Protein AF-0000000076116447 (afdb_homodimer)

InterPro domains:
  IPR005334 Dynein light chain Tctex-1-like [PF03645] (72-164)
  IPR005334 Dynein light chain Tctex-1-like [PTHR21255] (48-170)
  IPR038586 Tctex-1-like superfamily [G3DSA:3.30.1140.40] (70-168)

Nearest PDB structures (foldseek):
  8j07-assembly1_r7  TM=8.913E-01  e=2.843E-12  Homo sapiens
  8glv-assembly1_AS  TM=8.960E-01  e=6.239E-12  Chlamydomonas reinhardtii
  8j07-assembly1_l7  TM=8.952E-01  e=2.313E-11  Homo sapiens
  8rgi-assembly1_B  TM=8.931E-01  e=1.651E-10  Homo sapiens
  8glv-assembly1_Lr  TM=8.460E-01  e=7.450E-10  Chlamydomonas reinhardtii

Structure (mmCIF, N/CA/C/O backbone):
data_AF-0000000076116447-model_v1
#
loop_
_entity.id
_entity.type
_entity.pdbx_description
1 polymer 'Uncharacterized protein'
#
loop_
_atom_site.group_PDB
_atom_site.id
_atom_site.type_symbol
_atom_site.label_atom_id
_atom_site.label_alt_id
_atom_site.label_comp_id
_atom_site.label_asym_id
_atom_site.label_entity_id
_atom_site.label_seq_id
_atom_site.pdbx_PDB_ins_code
_atom_site.Cartn_x
_atom_site.Cartn_y
_atom_site.Cartn_z
_atom_site.occupancy
_atom_site.B_iso_or_equiv
_atom_site.auth_seq_id
_atom_site.auth_comp_id
_atom_site.auth_asym_id
_atom_site.auth_atom_id
_atom_site.pdbx_PDB_model_num
ATOM 1 N N . MET A 1 1 ? 33.031 -48.094 -45.344 1 23.28 1 MET A N 1
ATOM 2 C CA . MET A 1 1 ? 32.875 -47.594 -44 1 23.28 1 MET A CA 1
ATOM 3 C C . MET A 1 1 ? 32.5 -46.125 -44 1 23.28 1 MET A C 1
ATOM 5 O O . MET A 1 1 ? 33.344 -45.25 -44.219 1 23.28 1 MET A O 1
ATOM 9 N N . ALA A 1 2 ? 31.219 -45.719 -44.375 1 26.08 2 ALA A N 1
ATOM 10 C CA . ALA A 1 2 ? 30.688 -44.469 -44.906 1 26.08 2 ALA A CA 1
ATOM 11 C C . ALA A 1 2 ? 30.5 -43.438 -43.781 1 26.08 2 ALA A C 1
ATOM 13 O O . ALA A 1 2 ? 29.984 -43.781 -42.719 1 26.08 2 ALA A O 1
ATOM 14 N N . ALA A 1 3 ? 31.406 -42.312 -43.688 1 27.12 3 ALA A N 1
ATOM 15 C CA . ALA A 1 3 ? 31.656 -41.25 -42.75 1 27.12 3 ALA A CA 1
ATOM 16 C C . ALA A 1 3 ? 30.406 -40.375 -42.562 1 27.12 3 ALA A C 1
ATOM 18 O O . ALA A 1 3 ? 29.906 -39.781 -43.531 1 27.12 3 ALA A O 1
ATOM 19 N N . VAL A 1 4 ? 29.438 -40.781 -41.75 1 32.88 4 VAL A N 1
ATOM 20 C CA . VAL A 1 4 ? 28.156 -40.188 -41.469 1 32.88 4 VAL A CA 1
ATOM 21 C C . VAL A 1 4 ? 28.359 -38.75 -40.906 1 32.88 4 VAL A C 1
ATOM 23 O O . VAL A 1 4 ? 28.984 -38.562 -39.875 1 32.88 4 VAL A O 1
ATOM 26 N N . SER A 1 5 ? 28.516 -37.75 -41.812 1 28.3 5 SER A N 1
ATOM 27 C CA . SER A 1 5 ? 28.75 -36.312 -41.625 1 28.3 5 SER A CA 1
ATOM 28 C C . SER A 1 5 ? 27.688 -35.688 -40.75 1 28.3 5 SER A C 1
ATOM 30 O O . SER A 1 5 ? 26.484 -35.812 -41.031 1 28.3 5 SER A O 1
ATOM 32 N N . LYS A 1 6 ? 27.859 -35.656 -39.438 1 26.86 6 LYS A N 1
ATOM 33 C CA . LYS A 1 6 ? 27.031 -35.156 -38.344 1 26.86 6 LYS A CA 1
ATOM 34 C C . LYS A 1 6 ? 26.719 -33.656 -38.531 1 26.86 6 LYS A C 1
ATOM 36 O O . LYS A 1 6 ? 27.625 -32.844 -38.562 1 26.86 6 LYS A O 1
ATOM 41 N N . ARG A 1 7 ? 25.766 -33.312 -39.438 1 28.61 7 ARG A N 1
ATOM 42 C CA . ARG A 1 7 ? 25.359 -31.922 -39.719 1 28.61 7 ARG A CA 1
ATOM 43 C C . ARG A 1 7 ? 24.953 -31.203 -38.438 1 28.61 7 ARG A C 1
ATOM 45 O O . ARG A 1 7 ? 24.125 -31.703 -37.688 1 28.61 7 ARG A O 1
ATOM 52 N N . LYS A 1 8 ? 25.875 -30.391 -37.812 1 26.75 8 LYS A N 1
ATOM 53 C CA . LYS A 1 8 ? 25.797 -29.547 -36.625 1 26.75 8 LYS A CA 1
ATOM 54 C C . LYS A 1 8 ? 24.594 -28.609 -36.688 1 26.75 8 LYS A C 1
ATOM 56 O O . LYS A 1 8 ? 24.375 -27.969 -37.719 1 26.75 8 LYS A O 1
ATOM 61 N N . PRO A 1 9 ? 23.406 -28.812 -35.875 1 28.97 9 PRO A N 1
ATOM 62 C CA . PRO A 1 9 ? 22.172 -28.031 -35.938 1 28.97 9 PRO A CA 1
ATOM 63 C C . PRO A 1 9 ? 22.391 -26.547 -35.625 1 28.97 9 PRO A C 1
ATOM 65 O O . PRO A 1 9 ? 23.219 -26.203 -34.781 1 28.97 9 PRO A O 1
ATOM 68 N N . SER A 1 10 ? 22.328 -25.641 -36.625 1 27.94 10 SER A N 1
ATOM 69 C CA . SER A 1 10 ? 22.5 -24.203 -36.812 1 27.94 10 SER A CA 1
ATOM 70 C C . SER A 1 10 ? 21.547 -23.438 -35.906 1 27.94 10 SER A C 1
ATOM 72 O O . SER A 1 10 ? 21.156 -22.312 -36.219 1 27.94 10 SER A O 1
ATOM 74 N N . PHE A 1 11 ? 21.172 -23.922 -34.688 1 28.7 11 PHE A N 1
ATOM 75 C CA . PHE A 1 11 ? 20.094 -23.281 -33.938 1 28.7 11 PHE A CA 1
ATOM 76 C C . PHE A 1 11 ? 20.484 -21.891 -33.469 1 28.7 11 PHE A C 1
ATOM 78 O O . PHE A 1 11 ? 19.75 -21.234 -32.719 1 28.7 11 PHE A O 1
ATOM 85 N N . ALA A 1 12 ? 21.75 -21.438 -33.719 1 26.72 12 ALA A N 1
ATOM 86 C CA . ALA A 1 12 ? 22.266 -20.266 -33 1 26.72 12 ALA A CA 1
ATOM 87 C C . ALA A 1 12 ? 21.547 -19 -33.438 1 26.72 12 ALA A C 1
ATOM 89 O O . ALA A 1 12 ? 21.531 -18 -32.719 1 26.72 12 ALA A O 1
ATOM 90 N N . LYS A 1 13 ? 21.172 -18.891 -34.719 1 27.42 13 LYS A N 1
ATOM 91 C CA . LYS A 1 13 ? 21.078 -17.531 -35.25 1 27.42 13 LYS A CA 1
ATOM 92 C C . LYS A 1 13 ? 19.891 -16.797 -34.625 1 27.42 13 LYS A C 1
ATOM 94 O O . LYS A 1 13 ? 19.734 -15.586 -34.812 1 27.42 13 LYS A O 1
ATOM 99 N N . LEU A 1 14 ? 18.797 -17.5 -34.281 1 26.72 14 LEU A N 1
ATOM 100 C CA . LEU A 1 14 ? 17.562 -16.734 -34.281 1 26.72 14 LEU A CA 1
ATOM 101 C C . LEU A 1 14 ? 17.516 -15.742 -33.125 1 26.72 14 LEU A C 1
ATOM 103 O O . LEU A 1 14 ? 16.578 -14.945 -33.031 1 26.72 14 LEU A O 1
ATOM 107 N N . ALA A 1 15 ? 18.422 -15.938 -32.188 1 28.17 15 ALA A N 1
ATOM 108 C CA . ALA A 1 15 ? 18.031 -15.258 -30.938 1 28.17 15 ALA A CA 1
ATOM 109 C C . ALA A 1 15 ? 18.156 -13.742 -31.078 1 28.17 15 ALA A C 1
ATOM 111 O O . ALA A 1 15 ? 17.641 -12.992 -30.266 1 28.17 15 ALA A O 1
ATOM 112 N N . ILE A 1 16 ? 19.094 -13.336 -31.891 1 28.08 16 ILE A N 1
ATOM 113 C CA . ILE A 1 16 ? 19.703 -12.055 -31.547 1 28.08 16 ILE A CA 1
ATOM 114 C C . ILE A 1 16 ? 18.766 -10.914 -31.922 1 28.08 16 ILE A C 1
ATOM 116 O O . ILE A 1 16 ? 18.906 -9.797 -31.422 1 28.08 16 ILE A O 1
ATOM 120 N N . SER A 1 17 ? 18 -11.125 -32.938 1 28.72 17 SER A N 1
ATOM 121 C CA . SER A 1 17 ? 17.625 -9.898 -33.656 1 28.72 17 SER A CA 1
ATOM 122 C C . SER A 1 17 ? 16.672 -9.055 -32.781 1 28.72 17 SER A C 1
ATOM 124 O O . SER A 1 17 ? 16.172 -8.023 -33.25 1 28.72 17 SER A O 1
ATOM 126 N N . ALA A 1 18 ? 16.109 -9.555 -31.766 1 27.17 18 ALA A N 1
ATOM 127 C CA . ALA A 1 18 ? 14.875 -8.906 -31.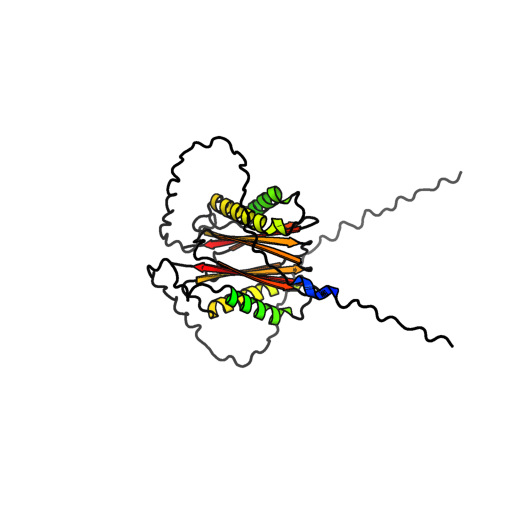328 1 27.17 18 ALA A CA 1
ATOM 128 C C . ALA A 1 18 ? 15.156 -7.5 -30.812 1 27.17 18 ALA A C 1
ATOM 130 O O . ALA A 1 18 ? 14.25 -6.836 -30.297 1 27.17 18 ALA A O 1
ATOM 131 N N . THR A 1 19 ? 16.406 -7.164 -30.781 1 27.91 19 THR A N 1
ATOM 132 C CA . THR A 1 19 ? 16.578 -5.941 -30 1 27.91 19 THR A CA 1
ATOM 133 C C . THR A 1 19 ? 15.93 -4.754 -30.703 1 27.91 19 THR A C 1
ATOM 135 O O . THR A 1 19 ? 16.062 -3.611 -30.266 1 27.91 19 THR A O 1
ATOM 138 N N . GLU A 1 20 ? 15.609 -4.91 -31.969 1 25.27 20 GLU A N 1
ATOM 139 C CA . GLU A 1 20 ? 15.617 -3.633 -32.688 1 25.27 20 GLU A CA 1
ATOM 140 C C . GLU A 1 20 ? 14.711 -2.615 -31.984 1 25.27 20 GLU A C 1
ATOM 142 O O . GLU A 1 20 ? 14 -2.953 -31.031 1 25.27 20 GLU A O 1
ATOM 147 N N . LYS A 1 21 ? 13.781 -1.794 -32.969 1 26.52 21 LYS A N 1
ATOM 148 C CA . LYS A 1 21 ? 13.281 -0.424 -33.094 1 26.52 21 LYS A CA 1
ATOM 149 C C . LYS A 1 21 ? 12.188 -0.156 -32.062 1 26.52 21 LYS A C 1
ATOM 151 O O . LYS A 1 21 ? 11.164 -0.832 -32.031 1 26.52 21 LYS A O 1
ATOM 156 N N . LEU A 1 22 ? 12.5 0.182 -30.844 1 27.53 22 LEU A N 1
ATOM 157 C CA . LEU A 1 22 ? 11.57 0.7 -29.844 1 27.53 22 LEU A CA 1
ATOM 158 C C . LEU A 1 22 ? 10.688 1.792 -30.438 1 27.53 22 LEU A C 1
ATOM 160 O O . LEU A 1 22 ? 11.156 2.906 -30.688 1 27.53 22 LEU A O 1
ATOM 164 N N . THR A 1 23 ? 10.102 1.596 -31.594 1 27.05 23 THR A N 1
ATOM 165 C CA . THR A 1 23 ? 9.25 2.676 -32.094 1 27.05 23 THR A CA 1
ATOM 166 C C . THR A 1 23 ? 8.234 3.092 -31.031 1 27.05 23 THR A C 1
ATOM 168 O O . THR A 1 23 ? 7.516 2.25 -30.5 1 27.05 23 THR A O 1
ATOM 171 N N . THR A 1 24 ? 8.508 4.203 -30.344 1 25.44 24 THR A N 1
ATOM 172 C CA . THR A 1 24 ? 7.648 5 -29.484 1 25.44 24 THR A CA 1
ATOM 173 C C . THR A 1 24 ? 6.312 5.289 -30.156 1 25.44 24 THR A C 1
ATOM 175 O O . THR A 1 24 ? 6.258 6.047 -31.125 1 25.44 24 THR A O 1
ATOM 178 N N . ARG A 1 25 ? 5.633 4.316 -30.594 1 26.05 25 ARG A N 1
ATOM 179 C CA . ARG A 1 25 ? 4.332 4.641 -31.172 1 26.05 25 ARG A CA 1
ATOM 180 C C . ARG A 1 25 ? 3.529 5.547 -30.25 1 26.05 25 ARG A C 1
ATOM 182 O O . ARG A 1 25 ? 3.422 5.277 -29.047 1 26.05 25 ARG A O 1
ATOM 189 N N . ARG A 1 26 ? 3.352 6.824 -30.656 1 28.59 26 ARG A N 1
ATOM 190 C CA . ARG A 1 26 ? 2.465 7.844 -30.109 1 28.59 26 ARG A CA 1
ATOM 191 C C . ARG A 1 26 ? 1.049 7.309 -29.938 1 28.59 26 ARG A C 1
ATOM 193 O O . ARG A 1 26 ? 0.462 6.773 -30.875 1 28.59 26 ARG A O 1
ATOM 200 N N . MET A 1 27 ? 0.726 6.734 -28.875 1 24.17 27 MET A N 1
ATOM 201 C CA . MET A 1 27 ? -0.614 6.273 -28.531 1 24.17 27 MET A CA 1
ATOM 202 C C . MET A 1 27 ? -1.668 7.297 -28.938 1 24.17 27 MET A C 1
ATOM 204 O O . MET A 1 27 ? -1.591 8.461 -28.562 1 24.17 27 MET A O 1
ATOM 208 N N . THR A 1 28 ? -2.098 7.23 -30.109 1 27.73 28 THR A N 1
ATOM 209 C CA . THR A 1 28 ? -3.291 7.973 -30.5 1 27.73 28 THR A CA 1
ATOM 210 C C . THR A 1 28 ? -4.438 7.703 -29.531 1 27.73 28 THR A C 1
ATOM 212 O O . THR A 1 28 ? -4.797 6.547 -29.297 1 27.73 28 THR A O 1
ATOM 215 N N . LEU A 1 29 ? -4.668 8.5 -28.594 1 23.98 29 LEU A N 1
ATOM 216 C CA . LEU A 1 29 ? -5.715 8.633 -27.578 1 23.98 29 LEU A CA 1
ATOM 217 C C . LEU A 1 29 ? -7.098 8.617 -28.219 1 23.98 29 LEU A C 1
ATOM 219 O O . LEU A 1 29 ? -7.711 9.672 -28.406 1 23.98 29 LEU A O 1
ATOM 223 N N . THR A 1 30 ? -7.391 7.918 -29.188 1 26.8 30 THR A N 1
ATOM 224 C CA . THR A 1 30 ? -8.781 8.07 -29.578 1 26.8 30 THR A CA 1
ATOM 225 C C . THR A 1 30 ? -9.719 7.574 -28.484 1 26.8 30 THR A C 1
ATOM 227 O O . THR A 1 30 ? -9.82 6.367 -28.25 1 26.8 30 THR A O 1
ATOM 230 N N . ALA A 1 31 ? -9.766 8.07 -27.344 1 24.64 31 ALA A N 1
ATOM 231 C CA . ALA A 1 31 ? -10.805 7.805 -26.344 1 24.64 31 ALA A CA 1
ATOM 232 C C . ALA A 1 31 ? -12.195 7.961 -26.953 1 24.64 31 ALA A C 1
ATOM 234 O O . ALA A 1 31 ? -12.562 9.039 -27.422 1 24.64 31 ALA A O 1
ATOM 235 N N . ARG A 1 32 ? -12.711 7.02 -27.531 1 24.52 32 ARG A N 1
ATOM 236 C CA . ARG A 1 32 ? -14.078 6.945 -28.031 1 24.52 32 ARG A CA 1
ATOM 237 C C . ARG A 1 32 ? -15.062 7.531 -27.016 1 24.52 32 ARG A C 1
ATOM 239 O O . ARG A 1 32 ? -14.906 7.336 -25.812 1 24.52 32 ARG A O 1
ATOM 246 N N . ASN A 1 33 ? -15.969 8.43 -27.359 1 27.58 33 ASN A N 1
ATOM 247 C CA . ASN A 1 33 ? -17.031 9.297 -26.859 1 27.58 33 ASN A CA 1
ATOM 248 C C . ASN A 1 33 ? -18.094 8.5 -26.125 1 27.58 33 ASN A C 1
ATOM 250 O O . ASN A 1 33 ? -18.938 7.859 -26.75 1 27.58 33 ASN A O 1
ATOM 254 N N . LEU A 1 34 ? -17.859 7.625 -25.281 1 29.66 34 LEU A N 1
ATOM 255 C CA . LEU A 1 34 ? -19.078 7.172 -24.641 1 29.66 34 LEU A CA 1
ATOM 256 C C . LEU A 1 34 ? -20 8.352 -24.312 1 29.66 34 LEU A C 1
ATOM 258 O O . LEU A 1 34 ? -19.609 9.25 -23.562 1 29.66 34 LEU A O 1
ATOM 262 N N . GLN A 1 35 ? -20.828 8.695 -25.172 1 28.72 35 GLN A N 1
ATOM 263 C CA . GLN A 1 35 ? -21.844 9.734 -25.172 1 28.72 35 GLN A CA 1
ATOM 264 C C . GLN A 1 35 ? -22.609 9.766 -23.844 1 28.72 35 GLN A C 1
ATOM 266 O O . GLN A 1 35 ? -23.391 8.867 -23.562 1 28.72 35 GLN A O 1
ATOM 271 N N . LEU A 1 36 ? -22.047 9.859 -22.766 1 28.14 36 LEU A N 1
ATOM 272 C CA . LEU A 1 36 ? -22.953 10.18 -21.656 1 28.14 36 LEU A CA 1
ATOM 273 C C . LEU A 1 36 ? -23.875 11.336 -22.016 1 28.14 36 LEU A C 1
ATOM 275 O O . LEU A 1 36 ? -23.5 12.211 -22.812 1 28.14 36 LEU A O 1
ATOM 279 N N . PRO A 1 37 ? -25.219 11.195 -21.953 1 31.47 37 PRO A N 1
ATOM 280 C CA . PRO A 1 37 ? -26.125 12.273 -22.344 1 31.47 37 PRO A CA 1
ATOM 281 C C . PRO A 1 37 ? -25.578 13.656 -22.031 1 31.47 37 PRO A C 1
ATOM 283 O O . PRO A 1 37 ? -24.609 13.789 -21.266 1 31.47 37 PRO A O 1
ATOM 286 N N . GLY A 1 38 ? -26.281 14.766 -22.578 1 30.11 38 GLY A N 1
ATOM 287 C CA . GLY A 1 38 ? -26.094 16.203 -22.719 1 30.11 38 GLY A CA 1
ATOM 288 C C . GLY A 1 38 ? -25.75 16.891 -21.406 1 30.11 38 GLY A C 1
ATOM 289 O O . GLY A 1 38 ? -26.609 17.078 -20.547 1 30.11 38 GLY A O 1
ATOM 290 N N . ASP A 1 39 ? -24.812 16.453 -20.828 1 29.05 39 ASP A N 1
ATOM 291 C CA . ASP A 1 39 ? -24.594 17.203 -19.594 1 29.05 39 ASP A CA 1
ATOM 292 C C . ASP A 1 39 ? -24.297 18.672 -19.875 1 29.05 39 ASP A C 1
ATOM 294 O O . ASP A 1 39 ? -23.188 19.016 -20.328 1 29.05 39 ASP A O 1
ATOM 298 N N . THR A 1 40 ? -25.125 19.438 -20.562 1 30.44 40 THR A N 1
ATOM 299 C CA . THR A 1 40 ? -25.016 20.891 -20.594 1 30.44 40 THR A CA 1
ATOM 300 C C . THR A 1 40 ? -24.562 21.438 -19.25 1 30.44 40 THR A C 1
ATOM 302 O O . THR A 1 40 ? -24.562 22.641 -19.031 1 30.44 40 THR A O 1
ATOM 305 N N . SER A 1 41 ? -24.656 20.656 -18.172 1 28.73 41 SER A N 1
ATOM 306 C CA . SER A 1 41 ? -24.609 21.484 -16.969 1 28.73 41 SER A CA 1
ATOM 307 C C . SER A 1 41 ? -23.25 22.172 -16.844 1 28.73 41 SER A C 1
ATOM 309 O O . SER A 1 41 ? -22.203 21.531 -16.891 1 28.73 41 SER A O 1
ATOM 311 N N . ASP A 1 42 ? -22.906 23.328 -17.375 1 31.22 42 ASP A N 1
ATOM 312 C CA . ASP A 1 42 ? -21.953 24.359 -16.984 1 31.22 42 ASP A CA 1
ATOM 313 C C . ASP A 1 42 ? -21.688 24.312 -15.492 1 31.22 42 ASP A C 1
ATOM 315 O O . ASP A 1 42 ? -22.219 25.141 -14.734 1 31.22 42 ASP A O 1
ATOM 319 N N . THR A 1 43 ? -21.875 23.156 -14.859 1 29.22 43 THR A N 1
ATOM 320 C CA . THR A 1 43 ? -21.734 23.344 -13.422 1 29.22 43 THR A CA 1
ATOM 321 C C . THR A 1 43 ? -20.359 23.891 -13.078 1 29.22 43 THR A C 1
ATOM 323 O O . THR A 1 43 ? -19.344 23.281 -13.406 1 29.22 43 THR A O 1
ATOM 326 N N . LYS A 1 44 ? -20.141 25.172 -12.836 1 31.02 44 LYS A N 1
ATOM 327 C CA . LYS A 1 44 ? -19.062 25.844 -12.117 1 31.02 44 LYS A CA 1
ATOM 328 C C . LYS A 1 44 ? -18.438 24.922 -11.07 1 31.02 44 LYS A C 1
ATOM 330 O O . LYS A 1 44 ? -19.156 24.312 -10.266 1 31.02 44 LYS A O 1
ATOM 335 N N . GLN A 1 45 ? -17.5 24.156 -11.523 1 32.22 45 GLN A N 1
ATOM 336 C CA . GLN A 1 45 ? -16.688 23.438 -10.555 1 32.22 45 GLN A CA 1
ATOM 337 C C . GLN A 1 45 ? -16.578 24.219 -9.242 1 32.22 45 GLN A C 1
ATOM 339 O O . GLN A 1 45 ? -15.867 25.219 -9.172 1 32.22 45 GLN A O 1
ATOM 344 N N . GLU A 1 46 ? -17.703 24.531 -8.562 1 31.92 46 GLU A N 1
ATOM 345 C CA . GLU A 1 46 ? -17.641 25.172 -7.25 1 31.92 46 GLU A CA 1
ATOM 346 C C . GLU A 1 46 ? -16.406 24.719 -6.48 1 31.92 46 GLU A C 1
ATOM 348 O O . GLU A 1 46 ? -16.078 23.531 -6.465 1 31.92 46 GLU A O 1
ATOM 353 N N . GLU A 1 47 ? -15.336 25.5 -6.426 1 33.56 47 GLU A N 1
ATOM 354 C CA . GLU A 1 47 ? -14.203 25.344 -5.52 1 33.56 47 GLU A CA 1
ATOM 355 C C . GLU A 1 47 ? -14.617 24.641 -4.23 1 33.56 47 GLU A C 1
ATOM 357 O O . GLU A 1 47 ? -15.516 25.109 -3.525 1 33.56 47 GLU A O 1
ATOM 362 N N . LYS A 1 48 ? -14.781 23.375 -4.328 1 39 48 LYS A N 1
ATOM 363 C CA . LYS A 1 48 ? -15.18 22.703 -3.094 1 39 48 LYS A CA 1
ATOM 364 C C . LYS A 1 48 ? -14.523 23.359 -1.88 1 39 48 LYS A C 1
ATOM 366 O O . LYS A 1 48 ? -13.344 23.703 -1.918 1 39 48 LYS A O 1
ATOM 371 N N . PRO A 1 49 ? -15.266 23.953 -0.972 1 33.5 49 PRO A N 1
ATOM 372 C CA . PRO A 1 49 ? -14.688 24.609 0.198 1 33.5 49 PRO A CA 1
ATOM 373 C C . PRO A 1 49 ? -13.555 23.812 0.833 1 33.5 49 PRO A C 1
ATOM 375 O O . PRO A 1 49 ? -13.641 22.578 0.901 1 33.5 49 PRO A O 1
ATOM 378 N N . LYS A 1 50 ? -12.289 24.234 0.689 1 37.53 50 LYS A N 1
ATOM 379 C CA . LYS A 1 50 ? -11.211 23.688 1.51 1 37.53 50 LYS A CA 1
ATOM 380 C C . LYS A 1 50 ? -11.695 23.406 2.93 1 37.53 50 LYS A C 1
ATOM 382 O O . LYS A 1 50 ? -12.219 24.297 3.604 1 37.53 50 LYS A O 1
ATOM 387 N N . ILE A 1 51 ? -12.312 22.297 3.209 1 37.56 51 ILE A N 1
ATOM 388 C CA . ILE A 1 51 ? -12.633 22 4.602 1 37.56 51 ILE A CA 1
ATOM 389 C C . ILE A 1 51 ? -11.492 22.5 5.5 1 37.56 51 ILE A C 1
ATOM 391 O O . ILE A 1 51 ? -10.367 22 5.406 1 37.56 51 ILE A O 1
ATOM 395 N N . LYS A 1 52 ? -11.438 23.766 5.773 1 38.22 52 LYS A N 1
ATOM 396 C CA . LYS A 1 52 ? -10.594 24.281 6.852 1 38.22 52 LYS A CA 1
ATOM 397 C C . LYS A 1 52 ? -10.719 23.422 8.102 1 38.22 52 LYS A C 1
ATOM 399 O O . LYS A 1 52 ? -11.789 23.359 8.719 1 38.22 52 LYS A O 1
ATOM 404 N N . MET A 1 53 ? -10.094 22.234 8.141 1 42.53 53 MET A N 1
ATOM 405 C CA . MET A 1 53 ? -10.086 21.562 9.43 1 42.53 53 MET A CA 1
ATOM 406 C C . MET A 1 53 ? -9.57 22.484 10.531 1 42.53 53 MET A C 1
ATOM 408 O O . MET A 1 53 ? -8.469 23.031 10.422 1 42.53 53 MET A O 1
ATOM 412 N N . GLU A 1 54 ? -10.406 23.234 11.109 1 40.03 54 GLU A N 1
ATOM 413 C CA . GLU A 1 54 ? -10.016 23.906 12.352 1 40.03 54 GLU A CA 1
ATOM 414 C C . GLU A 1 54 ? -9.117 23.016 13.203 1 40.03 54 GLU A C 1
ATOM 416 O O . GLU A 1 54 ? -9.281 21.797 13.219 1 40.03 54 GLU A O 1
ATOM 421 N N . ASN A 1 55 ? -7.828 23.328 13.328 1 43.91 55 ASN A N 1
ATOM 422 C CA . ASN A 1 55 ? -6.969 22.656 14.297 1 43.91 55 ASN A CA 1
ATOM 423 C C . ASN A 1 55 ? -7.742 22.234 15.547 1 43.91 55 ASN A C 1
ATOM 425 O O . ASN A 1 55 ? -8.133 23.094 16.344 1 43.91 55 ASN A O 1
ATOM 429 N N . THR A 1 56 ? -8.805 21.484 15.484 1 50.25 56 THR A N 1
ATOM 430 C CA . THR A 1 56 ? -9.289 21.031 16.781 1 50.25 56 THR A CA 1
ATOM 431 C C . THR A 1 56 ? -8.203 20.266 17.531 1 50.25 56 THR A C 1
ATOM 433 O O . THR A 1 56 ? -7.465 19.484 16.938 1 50.25 56 THR A O 1
ATOM 436 N N . PHE A 1 57 ? -7.52 20.875 18.516 1 47.69 57 PHE A N 1
ATOM 437 C CA . PHE A 1 57 ? -6.633 20.266 19.5 1 47.69 57 PHE A CA 1
ATOM 438 C C . PHE A 1 57 ? -7.078 18.844 19.812 1 47.69 57 PHE A C 1
ATOM 440 O O . PHE A 1 57 ? -6.949 18.391 20.953 1 47.69 57 PHE A O 1
ATOM 447 N N . LYS A 1 58 ? -7.918 18.281 19.031 1 53.19 58 LYS A N 1
ATOM 448 C CA . LYS A 1 58 ? -8.32 16.969 19.516 1 53.19 58 LYS A CA 1
ATOM 449 C C . LYS A 1 58 ? -7.328 15.891 19.078 1 53.19 58 LYS A C 1
ATOM 451 O O . LYS A 1 58 ? -7.242 15.562 17.891 1 53.19 58 LYS A O 1
ATOM 456 N N . MET A 1 59 ? -6.422 15.43 19.891 1 57.53 59 MET A N 1
ATOM 457 C CA . MET A 1 59 ? -5.309 14.5 19.75 1 57.53 59 MET A CA 1
ATOM 458 C C . MET A 1 59 ? -5.801 13.109 19.344 1 57.53 59 MET A C 1
ATOM 460 O O . MET A 1 59 ? -5.098 12.375 18.656 1 57.53 59 MET A O 1
ATOM 464 N N . ILE A 1 60 ? -6.984 12.711 19.812 1 59.06 60 ILE A N 1
ATOM 465 C CA . ILE A 1 60 ? -7.488 11.359 19.578 1 59.06 60 ILE A CA 1
ATOM 466 C C . ILE A 1 60 ? -8.922 11.43 19.047 1 59.06 60 ILE A C 1
ATOM 468 O O . ILE A 1 60 ? -9.766 12.133 19.625 1 59.06 60 ILE A O 1
ATOM 472 N N . PRO A 1 61 ? -9.203 10.938 17.875 1 63.22 61 PRO A N 1
ATOM 473 C CA . PRO A 1 61 ? -10.578 10.906 17.375 1 63.22 61 PRO A CA 1
ATOM 474 C C . PRO A 1 61 ? -11.562 10.312 18.375 1 63.22 61 PRO A C 1
ATOM 476 O O . PRO A 1 61 ? -11.18 9.469 19.188 1 63.22 61 PRO A O 1
ATOM 479 N N . ASP A 1 62 ? -12.727 10.852 18.281 1 68.81 62 ASP A N 1
ATOM 480 C CA . ASP A 1 62 ? -13.781 10.172 19.016 1 68.81 62 ASP A CA 1
ATOM 481 C C . ASP A 1 62 ? -13.992 8.75 18.484 1 68.81 62 ASP A C 1
ATOM 483 O O . ASP A 1 62 ? -13.844 8.5 17.297 1 68.81 62 ASP A O 1
ATOM 487 N N . GLU A 1 63 ? -14.055 7.816 19.344 1 67.31 63 GLU A N 1
ATOM 488 C CA . GLU A 1 63 ? -14.133 6.395 19.016 1 67.31 63 GLU A CA 1
ATOM 489 C C . GLU A 1 63 ? -15.102 6.145 17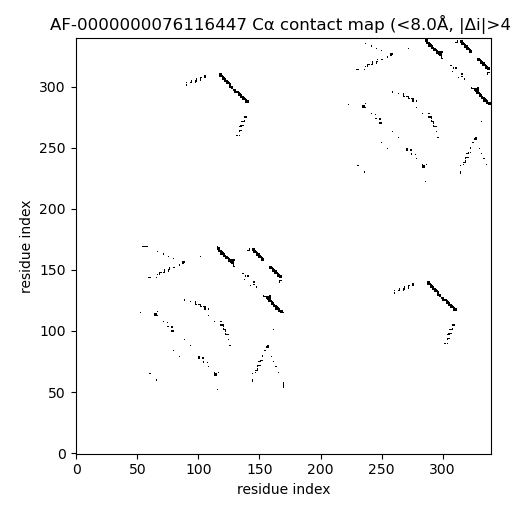.875 1 67.31 63 GLU A C 1
ATOM 491 O O . GLU A 1 63 ? -14.859 5.293 17.016 1 67.31 63 GLU A O 1
ATOM 496 N N . ASP A 1 64 ? -16.172 6.898 17.875 1 69.25 64 ASP A N 1
ATOM 497 C CA . ASP A 1 64 ? -17.188 6.668 16.859 1 69.25 64 ASP A CA 1
ATOM 498 C C . ASP A 1 64 ? -16.797 7.305 15.531 1 69.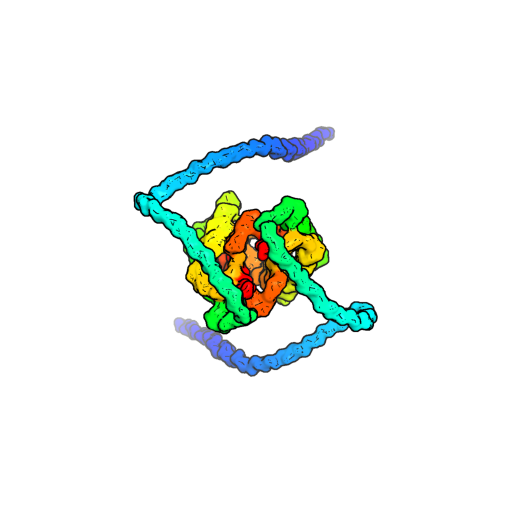25 64 ASP A C 1
ATOM 500 O O . ASP A 1 64 ? -17.453 7.07 14.516 1 69.25 64 ASP A O 1
ATOM 504 N N . LYS A 1 65 ? -15.773 7.996 15.547 1 75.19 65 LYS A N 1
ATOM 505 C CA . LYS A 1 65 ? -15.398 8.703 14.328 1 75.19 65 LYS A CA 1
ATOM 506 C C . LYS A 1 65 ? -14.078 8.18 13.773 1 75.19 65 LYS A C 1
ATOM 508 O O . LYS A 1 65 ? -13.531 8.742 12.82 1 75.19 65 LYS A O 1
ATOM 513 N N . ARG A 1 66 ? -13.695 7.059 14.305 1 86.94 66 ARG A N 1
ATOM 514 C CA . ARG A 1 66 ? -12.445 6.453 13.852 1 86.94 66 ARG A CA 1
ATOM 515 C C . ARG A 1 66 ? -12.633 5.742 12.516 1 86.94 66 ARG A C 1
ATOM 517 O O . ARG A 1 66 ? -13.758 5.391 12.148 1 86.94 66 ARG A O 1
ATOM 524 N N . PHE A 1 67 ? -11.648 5.656 11.867 1 93.44 67 PHE A N 1
ATOM 525 C CA . PHE A 1 67 ? -11.641 4.902 10.617 1 93.44 67 PHE A CA 1
ATOM 526 C C . PHE A 1 67 ? -12.125 3.475 10.844 1 93.44 67 PHE A C 1
ATOM 528 O O . PHE A 1 67 ? -11.562 2.744 11.664 1 93.44 67 PHE A O 1
ATOM 535 N N . SER A 1 68 ? -13.195 3.164 10.164 1 95.75 68 SER A N 1
ATOM 536 C CA . SER A 1 68 ? -13.727 1.806 10.234 1 95.75 68 SER A CA 1
ATOM 537 C C . SER A 1 68 ? -13.109 0.914 9.164 1 95.75 68 SER A C 1
ATOM 539 O O . SER A 1 68 ? -13.453 1.019 7.988 1 95.75 68 SER A O 1
ATOM 541 N N . THR A 1 69 ? -12.359 -0.015 9.586 1 96.56 69 THR A N 1
ATOM 542 C CA . THR A 1 69 ? -11.711 -0.94 8.664 1 96.56 69 THR A CA 1
ATOM 543 C C . THR A 1 69 ? -12.75 -1.825 7.973 1 96.56 69 THR A C 1
ATOM 545 O O . THR A 1 69 ? -12.617 -2.135 6.785 1 96.56 69 THR A O 1
ATOM 548 N N . ALA A 1 70 ? -13.758 -2.207 8.656 1 96.88 70 ALA A N 1
ATOM 549 C CA . ALA A 1 70 ? -14.805 -3.074 8.109 1 96.88 70 ALA A CA 1
ATOM 550 C C . ALA A 1 70 ? -15.586 -2.365 7.004 1 96.88 70 ALA A C 1
ATOM 552 O O . ALA A 1 70 ? -15.844 -2.947 5.949 1 96.88 70 ALA A O 1
ATOM 553 N N . LYS A 1 71 ? -15.961 -1.163 7.273 1 97.12 71 LYS A N 1
ATOM 554 C CA . LYS A 1 71 ? -16.688 -0.4 6.266 1 97.12 71 LYS A CA 1
ATOM 555 C C . LYS A 1 71 ? -15.844 -0.181 5.016 1 97.12 71 LYS A C 1
ATOM 557 O O . LYS A 1 71 ? -16.328 -0.367 3.895 1 97.12 71 LYS A O 1
ATOM 562 N N . ALA A 1 72 ? -14.617 0.243 5.23 1 97.94 72 ALA A N 1
ATOM 563 C CA . ALA A 1 72 ? -13.727 0.473 4.098 1 97.94 72 ALA A CA 1
ATOM 564 C C . ALA A 1 72 ? -13.523 -0.805 3.289 1 97.94 72 ALA A C 1
ATOM 566 O O . ALA A 1 72 ? -13.57 -0.781 2.059 1 97.94 72 ALA A O 1
ATOM 567 N N . LYS A 1 73 ? -13.32 -1.896 4.004 1 98.44 73 LYS A N 1
ATOM 568 C CA . LYS A 1 73 ? -13.125 -3.184 3.344 1 98.44 73 LYS A CA 1
ATOM 569 C C . LYS A 1 73 ? -14.336 -3.559 2.504 1 98.44 73 LYS A C 1
ATOM 571 O O . LYS A 1 73 ? -14.195 -4.047 1.38 1 98.44 73 LYS A O 1
ATOM 576 N N . LYS A 1 74 ? -15.453 -3.387 3.07 1 98.56 74 LYS A N 1
ATOM 577 C CA . LYS A 1 74 ? -16.703 -3.688 2.363 1 98.56 74 LYS A CA 1
ATOM 578 C C . LYS A 1 74 ? -16.797 -2.889 1.068 1 98.56 74 LYS A C 1
ATOM 580 O O . LYS A 1 74 ? -17.234 -3.414 0.042 1 98.56 74 LYS A O 1
ATOM 585 N N . GLU A 1 75 ? -16.422 -1.634 1.102 1 98.56 75 GLU A N 1
ATOM 586 C CA . GLU A 1 75 ? -16.516 -0.792 -0.087 1 98.56 75 GLU A CA 1
ATOM 587 C C . GLU A 1 75 ? -15.516 -1.244 -1.153 1 98.56 75 GLU A C 1
ATOM 589 O O . GLU A 1 75 ? -15.828 -1.234 -2.346 1 98.56 75 GLU A O 1
ATOM 594 N N . ILE A 1 76 ? -14.289 -1.623 -0.729 1 98.62 76 ILE A N 1
ATOM 595 C CA . ILE A 1 76 ? -13.328 -2.158 -1.687 1 98.62 76 ILE A CA 1
ATOM 596 C C . ILE A 1 76 ? -13.891 -3.42 -2.336 1 98.62 76 ILE A C 1
ATOM 598 O O . ILE A 1 76 ? -13.82 -3.584 -3.557 1 98.62 76 ILE A O 1
ATOM 602 N N . HIS A 1 77 ? -14.445 -4.262 -1.507 1 98.19 77 HIS A N 1
ATOM 603 C CA . HIS A 1 77 ? -15.086 -5.484 -1.99 1 98.19 77 HIS A CA 1
ATOM 604 C C . HIS A 1 77 ? -16.125 -5.176 -3.061 1 98.19 77 HIS A C 1
ATOM 606 O O . HIS A 1 77 ? -16.109 -5.777 -4.137 1 98.19 77 HIS A O 1
ATOM 612 N N . ASN A 1 78 ? -17.016 -4.285 -2.752 1 98.19 78 ASN A N 1
ATOM 613 C CA . ASN A 1 78 ? -18.078 -3.926 -3.688 1 98.19 78 ASN A CA 1
ATOM 614 C C . ASN A 1 78 ? -17.5 -3.416 -5.008 1 98.19 78 ASN A C 1
ATOM 616 O O . ASN A 1 78 ? -17.969 -3.809 -6.082 1 98.19 78 ASN A O 1
ATOM 620 N N . ILE A 1 79 ? -16.547 -2.572 -4.922 1 98.31 79 ILE A N 1
ATOM 621 C CA . ILE A 1 79 ? -15.93 -1.993 -6.113 1 98.31 79 ILE A CA 1
ATOM 622 C C . ILE A 1 79 ? -15.281 -3.096 -6.945 1 98.31 79 ILE A C 1
ATOM 624 O O . ILE A 1 79 ? -15.492 -3.17 -8.156 1 98.31 79 ILE A O 1
ATOM 628 N N . PHE A 1 80 ? -14.531 -3.969 -6.32 1 97.56 80 PHE A N 1
ATOM 629 C CA . PHE A 1 80 ? -13.836 -5.031 -7.039 1 97.56 80 PHE A CA 1
ATOM 630 C C . PHE A 1 80 ? -14.836 -6.004 -7.66 1 97.56 80 PHE A C 1
ATOM 632 O O . PHE A 1 80 ? -14.664 -6.422 -8.812 1 97.56 80 PHE A O 1
ATOM 639 N N . GLN A 1 81 ? -15.859 -6.355 -6.918 1 96.12 81 GLN A N 1
ATOM 640 C CA . GLN A 1 81 ? -16.859 -7.273 -7.441 1 96.12 81 GLN A CA 1
ATOM 641 C C . GLN A 1 81 ? -17.562 -6.691 -8.672 1 96.12 81 GLN A C 1
ATOM 643 O O . GLN A 1 81 ? -17.812 -7.406 -9.641 1 96.12 81 GLN A O 1
ATOM 648 N N . ASN A 1 82 ? -17.859 -5.461 -8.617 1 95.56 82 ASN A N 1
ATOM 649 C CA . ASN A 1 82 ? -18.594 -4.805 -9.695 1 95.56 82 ASN A CA 1
ATOM 650 C C . ASN A 1 82 ? -17.734 -4.672 -10.953 1 95.56 82 ASN A C 1
ATOM 652 O O . ASN A 1 82 ? -18.234 -4.789 -12.07 1 95.56 82 ASN A O 1
ATOM 656 N N . TYR A 1 83 ? -16.453 -4.523 -10.789 1 94.62 83 TYR A N 1
ATOM 657 C CA . TYR A 1 83 ? -15.625 -4.176 -11.938 1 94.62 83 TYR A CA 1
ATOM 658 C C . TYR A 1 83 ? -14.828 -5.383 -12.414 1 94.62 83 TYR A C 1
ATOM 660 O O . TYR A 1 83 ? -14.469 -5.473 -13.594 1 94.62 83 TYR A O 1
ATOM 668 N N . LEU A 1 84 ? -14.516 -6.344 -11.531 1 93.19 84 LEU A N 1
ATOM 669 C CA . LEU A 1 84 ? -13.594 -7.418 -11.898 1 93.19 84 LEU A CA 1
ATOM 670 C C . LEU A 1 84 ? -14.344 -8.734 -12.07 1 93.19 84 LEU A C 1
ATOM 672 O O . LEU A 1 84 ? -13.773 -9.719 -12.547 1 93.19 84 LEU A O 1
ATOM 676 N N . GLY A 1 85 ? -15.523 -8.938 -11.648 1 85.12 85 GLY A N 1
ATOM 677 C CA . GLY A 1 85 ? -16.266 -10.18 -11.602 1 85.12 85 GLY A CA 1
ATOM 678 C C . GLY A 1 85 ? -16.188 -10.969 -12.898 1 85.12 85 GLY A C 1
ATOM 679 O O . GLY A 1 85 ? -16.234 -12.203 -12.883 1 85.12 85 GLY A O 1
ATOM 680 N N . ASP A 1 86 ? -16.016 -10.43 -13.992 1 81.44 86 ASP A N 1
ATOM 681 C CA . ASP A 1 86 ? -16.062 -11.172 -15.25 1 81.44 86 ASP A CA 1
ATOM 682 C C . ASP A 1 86 ? -14.781 -10.945 -16.062 1 81.44 86 ASP A C 1
ATOM 684 O O . ASP A 1 86 ? -14.742 -11.227 -17.266 1 81.44 86 ASP A O 1
ATOM 688 N N . MET A 1 87 ? -13.82 -10.594 -15.391 1 83.56 87 MET A N 1
ATOM 689 C CA . MET A 1 87 ? -12.648 -10.18 -16.172 1 83.56 87 MET A CA 1
ATOM 690 C C . MET A 1 87 ? -11.57 -11.25 -16.141 1 83.56 87 MET A C 1
ATOM 692 O O . MET A 1 87 ? -11.383 -11.914 -15.109 1 83.56 87 MET A O 1
ATOM 696 N N . ALA A 1 88 ? -10.992 -11.477 -17.281 1 84.31 88 ALA A N 1
ATOM 697 C CA . ALA A 1 88 ? -9.789 -12.297 -17.359 1 84.31 88 ALA A CA 1
ATOM 698 C C . ALA A 1 88 ? -8.531 -11.43 -17.344 1 84.31 88 ALA A C 1
ATOM 700 O O . ALA A 1 88 ? -8.539 -10.312 -17.844 1 84.31 88 ALA A O 1
ATOM 701 N N . TYR A 1 89 ? -7.605 -12.086 -16.922 1 85.19 89 TYR A N 1
ATOM 702 C CA . TYR A 1 89 ? -6.363 -11.328 -16.844 1 85.19 89 TYR A CA 1
ATOM 703 C C . TYR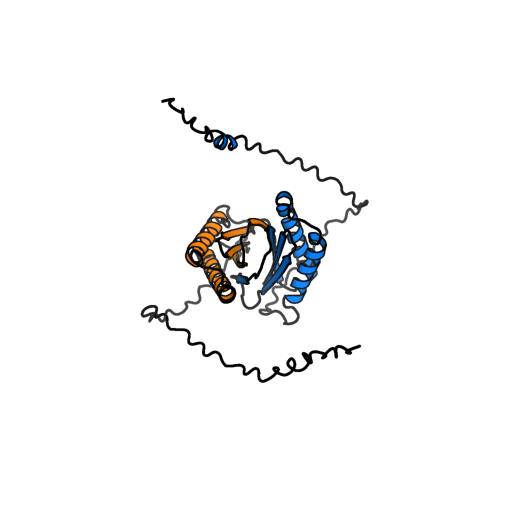 A 1 89 ? -5.879 -10.945 -18.25 1 85.19 89 TYR A C 1
ATOM 705 O O . TYR A 1 89 ? -5.82 -11.789 -19.141 1 85.19 89 TYR A O 1
ATOM 713 N N . ASP A 1 90 ? -5.531 -9.672 -18.359 1 87.56 90 ASP A N 1
ATOM 714 C CA . ASP A 1 90 ? -4.902 -9.078 -19.547 1 87.56 90 ASP A CA 1
ATOM 715 C C . ASP A 1 90 ? -3.891 -8.008 -19.156 1 87.56 90 ASP A C 1
ATOM 717 O O . ASP A 1 90 ? -4.27 -6.895 -18.781 1 87.56 90 ASP A O 1
ATOM 721 N N . SER A 1 91 ? -2.662 -8.375 -19.281 1 86.06 91 SER A N 1
ATOM 722 C CA . SER A 1 91 ? -1.589 -7.5 -18.812 1 86.06 91 SER A CA 1
ATOM 723 C C . SER A 1 91 ? -1.689 -6.113 -19.438 1 86.06 91 SER A C 1
ATOM 725 O O . SER A 1 91 ? -1.343 -5.113 -18.812 1 86.06 91 SER A O 1
ATOM 727 N N . ALA A 1 92 ? -2.16 -6.082 -20.609 1 87.94 92 ALA A N 1
ATOM 728 C CA . ALA A 1 92 ? -2.24 -4.812 -21.328 1 87.94 92 ALA A CA 1
ATOM 729 C C . ALA A 1 92 ? -3.299 -3.9 -20.703 1 87.94 92 ALA A C 1
ATOM 731 O O . ALA A 1 92 ? -3.219 -2.676 -20.828 1 87.94 92 ALA A O 1
ATOM 732 N N . ARG A 1 93 ? -4.25 -4.477 -20.109 1 90.81 93 ARG A N 1
ATOM 733 C CA . ARG A 1 93 ? -5.359 -3.695 -19.578 1 90.81 93 ARG A CA 1
ATOM 734 C C . ARG A 1 93 ? -5.191 -3.459 -18.078 1 90.81 93 ARG A C 1
ATOM 736 O O . ARG A 1 93 ? -5.836 -2.576 -17.5 1 90.81 93 ARG A O 1
ATOM 743 N N . CYS A 1 94 ? -4.332 -4.184 -17.484 1 91.5 94 CYS A N 1
ATOM 744 C CA . CYS A 1 94 ? -4.262 -4.195 -16.031 1 91.5 94 CYS A CA 1
ATOM 745 C C . CYS A 1 94 ? -3.719 -2.875 -15.5 1 91.5 94 CYS A C 1
ATOM 747 O O . CYS A 1 94 ? -4.105 -2.43 -14.422 1 91.5 94 CYS A O 1
ATOM 749 N N . SER A 1 95 ? -2.893 -2.25 -16.234 1 93.62 95 SER A N 1
ATOM 750 C CA . SER A 1 95 ? -2.354 -0.973 -15.773 1 93.62 95 SER A CA 1
ATOM 751 C C . SER A 1 95 ? -3.451 0.077 -15.648 1 93.62 95 SER A C 1
ATOM 753 O O . SER A 1 95 ? -3.566 0.741 -14.617 1 93.62 95 SER A O 1
ATOM 755 N N . GLU A 1 96 ? -4.184 0.213 -16.656 1 95.62 96 GLU A N 1
ATOM 756 C CA . GLU A 1 96 ? -5.277 1.177 -16.656 1 95.62 96 GLU A CA 1
ATOM 757 C C . GLU A 1 96 ? -6.344 0.804 -15.633 1 95.62 96 GLU A C 1
ATOM 759 O O . GLU A 1 96 ? -6.879 1.673 -14.938 1 95.62 96 GLU A O 1
ATOM 764 N N . LEU A 1 97 ? -6.645 -0.432 -15.578 1 95 97 LEU A N 1
ATOM 765 C CA . LEU A 1 97 ? -7.637 -0.904 -14.617 1 95 97 LEU A CA 1
ATOM 766 C C . LEU A 1 97 ? -7.203 -0.596 -13.195 1 95 97 LEU A C 1
ATOM 768 O O . LEU A 1 97 ? -8.016 -0.177 -12.367 1 95 97 LEU A O 1
ATOM 772 N N . CYS A 1 98 ? -5.965 -0.812 -12.906 1 97 98 CYS A N 1
ATOM 773 C CA . CYS A 1 98 ? -5.441 -0.484 -11.586 1 97 98 CYS A CA 1
ATOM 774 C C . CYS A 1 98 ? -5.656 0.991 -11.266 1 97 98 CYS A C 1
ATOM 776 O O . CYS A 1 98 ? -6.066 1.336 -10.148 1 97 98 CYS A O 1
ATOM 778 N N . LEU A 1 99 ? -5.367 1.767 -12.227 1 96.88 99 LEU A N 1
ATOM 779 C CA . LEU A 1 99 ? -5.543 3.201 -12.039 1 96.88 99 LEU A CA 1
ATOM 780 C C . LEU A 1 99 ? -7.004 3.539 -11.758 1 96.88 99 LEU A C 1
ATOM 782 O O . LEU A 1 99 ? -7.316 4.23 -10.789 1 96.88 99 LEU A O 1
ATOM 786 N N . ASP A 1 100 ? -7.875 3.053 -12.539 1 97.81 100 ASP A N 1
ATOM 787 C CA . ASP A 1 100 ? -9.305 3.314 -12.398 1 97.81 100 ASP A CA 1
ATOM 788 C C . ASP A 1 100 ? -9.812 2.855 -11.031 1 97.81 100 ASP A C 1
ATOM 790 O O . ASP A 1 100 ? -10.523 3.592 -10.352 1 97.81 100 ASP A O 1
ATOM 794 N N . LEU A 1 101 ? -9.422 1.664 -10.734 1 98.25 101 LEU A N 1
ATOM 795 C CA . LEU A 1 101 ? -9.867 1.114 -9.461 1 98.25 101 LEU A CA 1
ATOM 796 C C . LEU A 1 101 ? -9.32 1.93 -8.289 1 98.25 101 LEU A C 1
ATOM 798 O O . LEU A 1 101 ? -10.008 2.135 -7.293 1 98.25 101 LEU A O 1
ATOM 802 N N . SER A 1 102 ? -8.109 2.373 -8.367 1 98.12 102 SER A N 1
ATOM 803 C CA . SER A 1 102 ? -7.531 3.17 -7.293 1 98.12 102 SER A CA 1
ATOM 804 C C . SER A 1 102 ? -8.273 4.496 -7.125 1 98.12 102 SER A C 1
ATOM 806 O O . SER A 1 102 ? -8.469 4.965 -6.004 1 98.12 102 SER A O 1
ATOM 808 N N . VAL A 1 103 ? -8.664 5.086 -8.18 1 97.94 103 VAL A N 1
ATOM 809 C CA . VAL A 1 103 ? -9.43 6.324 -8.141 1 97.94 103 VAL A CA 1
ATOM 810 C C . VAL A 1 103 ? -10.805 6.062 -7.527 1 97.94 103 VAL A C 1
ATOM 812 O O . VAL A 1 103 ? -11.266 6.82 -6.672 1 97.94 103 VAL A O 1
ATOM 815 N N . LEU A 1 104 ? -11.438 5.035 -7.973 1 98.5 104 LEU A N 1
ATOM 816 C CA . LEU A 1 104 ? -12.766 4.684 -7.469 1 98.5 104 LEU A CA 1
ATOM 817 C C . LEU A 1 104 ? -12.727 4.445 -5.961 1 98.5 104 LEU A C 1
ATOM 819 O O . LEU A 1 104 ? -13.586 4.934 -5.23 1 98.5 104 LEU A O 1
ATOM 823 N N . VAL A 1 105 ? -11.758 3.678 -5.516 1 98.5 105 VAL A N 1
ATOM 824 C CA . VAL A 1 105 ? -11.625 3.395 -4.09 1 98.5 105 VAL A CA 1
ATOM 825 C C . VAL A 1 105 ? -11.375 4.691 -3.326 1 98.5 105 VAL A C 1
ATOM 827 O O . VAL A 1 105 ? -12 4.938 -2.289 1 98.5 105 VAL A O 1
ATOM 830 N N . LYS A 1 106 ? -10.516 5.52 -3.834 1 97.56 106 LYS A N 1
ATOM 831 C CA . LYS A 1 106 ? -10.227 6.809 -3.207 1 97.56 106 LYS A CA 1
ATOM 832 C C . LYS A 1 106 ? -11.492 7.648 -3.074 1 97.56 106 LYS A C 1
ATOM 834 O O . LYS A 1 106 ? -11.766 8.211 -2.01 1 97.56 106 LYS A O 1
ATOM 839 N N . ASN A 1 107 ? -12.203 7.719 -4.125 1 97.75 107 ASN A N 1
ATOM 840 C CA . ASN A 1 107 ? -13.43 8.5 -4.113 1 97.75 107 ASN A CA 1
ATOM 841 C C . ASN A 1 107 ? -14.445 7.941 -3.113 1 97.75 107 ASN A C 1
ATOM 843 O O . ASN A 1 107 ? -15.133 8.703 -2.43 1 97.75 107 ASN A O 1
ATOM 847 N N . LYS A 1 108 ? -14.508 6.684 -3.086 1 98 108 LYS A N 1
ATOM 848 C CA . LYS A 1 108 ? -15.422 6.059 -2.133 1 98 108 LYS A CA 1
ATOM 849 C C . LYS A 1 108 ? -15.008 6.363 -0.696 1 98 108 LYS A C 1
ATOM 851 O O . LYS A 1 108 ? -15.859 6.59 0.165 1 98 108 LYS A O 1
ATOM 856 N N . MET A 1 109 ? -13.727 6.32 -0.37 1 97 109 MET A N 1
ATOM 857 C CA . MET A 1 109 ? -13.234 6.676 0.959 1 97 109 MET A CA 1
ATOM 858 C C . MET A 1 109 ? -13.617 8.109 1.312 1 97 109 MET A C 1
ATOM 860 O O . MET A 1 109 ? -13.961 8.398 2.459 1 97 109 MET A O 1
ATOM 864 N N . LYS A 1 110 ? -13.5 8.922 0.357 1 94.81 110 LYS A N 1
ATOM 865 C CA . LYS A 1 110 ? -13.906 10.312 0.563 1 94.81 110 LYS A CA 1
ATOM 866 C C . LYS A 1 110 ? -15.391 10.406 0.911 1 94.81 110 LYS A C 1
ATOM 868 O O . LYS A 1 110 ? -15.781 11.195 1.775 1 94.81 110 LYS A O 1
ATOM 873 N N . GLU A 1 111 ? -16.156 9.648 0.271 1 95.81 111 GLU A N 1
ATOM 874 C CA . GLU A 1 111 ? -17.609 9.648 0.47 1 95.81 111 GLU A CA 1
ATOM 875 C C . GLU A 1 111 ? -17.969 9.148 1.863 1 95.81 111 GLU A C 1
ATOM 877 O O . GLU A 1 111 ? -18.984 9.562 2.43 1 95.81 111 GLU A O 1
ATOM 882 N N . LEU A 1 112 ? -17.25 8.188 2.395 1 92.5 112 LEU A N 1
ATOM 883 C CA . LEU A 1 112 ? -17.516 7.633 3.719 1 92.5 112 LEU A CA 1
ATOM 884 C C . LEU A 1 112 ? -17.297 8.688 4.801 1 92.5 112 LEU A C 1
ATOM 886 O O . LEU A 1 112 ? -17.797 8.539 5.922 1 92.5 112 LEU A O 1
ATOM 890 N N . ALA A 1 113 ? -16.641 9.773 4.551 1 86.38 113 ALA A N 1
ATOM 891 C CA . ALA A 1 113 ? -16.516 10.992 5.348 1 86.38 113 ALA A CA 1
ATOM 892 C C . ALA A 1 113 ? -15.977 10.672 6.738 1 86.38 113 ALA A C 1
ATOM 894 O O . ALA A 1 113 ? -16.547 11.109 7.746 1 86.38 113 ALA A O 1
ATOM 895 N N . PHE A 1 114 ? -14.898 9.938 6.867 1 89.31 114 PHE A N 1
ATOM 896 C CA . PHE A 1 114 ? -14.211 9.789 8.148 1 89.31 114 PHE A CA 1
ATOM 897 C C . PHE A 1 114 ? -13.531 11.086 8.555 1 89.31 114 PHE A C 1
ATOM 899 O O . PHE A 1 114 ? -12.609 11.555 7.875 1 89.31 114 PHE A O 1
ATOM 906 N N . PRO A 1 115 ? -14.039 11.609 9.641 1 88.25 115 PRO A N 1
ATOM 907 C CA . PRO A 1 115 ? -13.539 12.945 9.984 1 88.25 115 PRO A CA 1
ATOM 908 C C . PRO A 1 115 ? -12.039 12.953 10.289 1 88.25 115 PRO A C 1
ATOM 910 O O . PRO A 1 115 ? -11.547 12.062 10.992 1 88.25 115 PRO A O 1
ATOM 913 N N . ARG A 1 116 ? -11.273 13.852 9.711 1 88.94 116 ARG A N 1
ATOM 914 C CA . ARG A 1 116 ? -9.867 14.156 9.984 1 88.94 116 ARG A CA 1
ATOM 915 C C . ARG A 1 116 ? -8.961 13.031 9.5 1 88.94 116 ARG A C 1
ATOM 917 O O . ARG A 1 116 ? -7.93 12.75 10.117 1 88.94 116 ARG A O 1
ATOM 924 N N . TYR A 1 117 ? -9.461 12.312 8.625 1 92.81 117 TYR A N 1
ATOM 925 C CA . TYR A 1 117 ? -8.609 11.289 8.023 1 92.81 117 TYR A CA 1
ATOM 926 C C . TYR A 1 117 ? -8.289 11.625 6.57 1 92.81 117 TYR A C 1
ATOM 928 O O . TYR A 1 117 ? -9.156 12.109 5.836 1 92.81 117 TYR A O 1
ATOM 936 N N . LYS A 1 118 ? -7.086 11.383 6.223 1 92.75 118 LYS A N 1
ATOM 937 C CA . LYS A 1 118 ? -6.648 11.344 4.832 1 92.75 118 LYS A CA 1
ATOM 938 C C . LYS A 1 118 ? -6.32 9.914 4.398 1 92.75 118 LYS A C 1
ATOM 940 O O . LYS A 1 118 ? -5.922 9.086 5.219 1 92.75 118 LYS A O 1
ATOM 945 N N . PHE A 1 119 ? -6.41 9.75 3.076 1 95.88 119 PHE A N 1
ATOM 946 C CA . PHE A 1 119 ? -6.344 8.367 2.631 1 95.88 119 PHE A CA 1
ATOM 947 C C . PHE A 1 119 ? -5.293 8.195 1.542 1 95.88 119 PHE A C 1
ATOM 949 O O . PHE A 1 119 ? -5.094 9.094 0.718 1 95.88 119 PHE A O 1
ATOM 956 N N . ILE A 1 120 ? -4.633 7.066 1.576 1 96.94 120 ILE A N 1
ATOM 957 C CA . ILE A 1 120 ? -3.855 6.531 0.463 1 96.94 120 ILE A CA 1
ATOM 958 C C . ILE A 1 120 ? -4.457 5.203 0.007 1 96.94 120 ILE A C 1
ATOM 960 O O . ILE A 1 120 ? -4.672 4.301 0.82 1 96.94 120 ILE A O 1
ATOM 964 N N . CYS A 1 121 ? -4.762 5.141 -1.277 1 98 121 CYS A N 1
ATOM 965 C CA . CYS A 1 121 ? -5.363 3.945 -1.86 1 98 121 CYS A CA 1
ATOM 966 C C . CYS A 1 121 ? -4.434 3.311 -2.887 1 98 121 CYS A C 1
ATOM 968 O O . CYS A 1 121 ? -3.984 3.979 -3.82 1 98 121 CYS A O 1
ATOM 970 N N . ASN A 1 122 ? -4.141 2.078 -2.676 1 98.06 122 ASN A N 1
ATOM 971 C CA . ASN A 1 122 ? -3.277 1.315 -3.572 1 98.06 122 ASN A CA 1
ATOM 972 C C . ASN A 1 122 ? -3.99 0.083 -4.121 1 98.06 122 ASN A C 1
ATOM 974 O O . ASN A 1 122 ? -4.684 -0.62 -3.383 1 98.06 122 ASN A O 1
ATOM 978 N N . VAL A 1 123 ? -3.85 -0.128 -5.398 1 98.12 123 VAL A N 1
ATOM 979 C CA . VAL A 1 123 ? -4.395 -1.328 -6.027 1 98.12 123 VAL A CA 1
ATOM 980 C C . VAL A 1 123 ? -3.277 -2.102 -6.723 1 98.12 123 VAL A C 1
ATOM 982 O O . VAL A 1 123 ? -2.463 -1.517 -7.441 1 98.12 123 VAL A O 1
ATOM 985 N N . ILE A 1 124 ? -3.264 -3.379 -6.48 1 96.38 124 ILE A N 1
ATOM 986 C CA . ILE A 1 124 ? -2.311 -4.297 -7.094 1 96.38 124 ILE A CA 1
ATOM 987 C C . ILE A 1 124 ? -3.061 -5.406 -7.832 1 96.38 124 ILE A C 1
ATOM 989 O O . ILE A 1 124 ? -4.031 -5.957 -7.312 1 96.38 124 ILE A O 1
ATOM 993 N N . MET A 1 125 ? -2.594 -5.645 -9.023 1 94 125 MET A N 1
ATOM 994 C CA . MET A 1 125 ? -3.168 -6.746 -9.789 1 94 125 MET A CA 1
ATOM 995 C C . MET A 1 125 ? -2.074 -7.66 -10.336 1 94 125 MET A C 1
ATOM 997 O O . MET A 1 125 ? -0.986 -7.195 -10.68 1 94 125 MET A O 1
ATOM 1001 N N . GLY A 1 126 ? -2.312 -8.883 -10.383 1 90.69 126 GLY A N 1
ATOM 1002 C CA . GLY A 1 126 ? -1.376 -9.852 -10.938 1 90.69 126 GLY A CA 1
ATOM 1003 C C . GLY A 1 126 ? -2.055 -11.062 -11.539 1 90.69 126 GLY A C 1
ATOM 1004 O O . GLY A 1 126 ? -3.266 -11.242 -11.391 1 90.69 126 GLY A O 1
ATOM 1005 N N . GLN A 1 127 ? -1.058 -11.695 -12.25 1 83.25 127 GLN A N 1
ATOM 1006 C CA . GLN A 1 127 ? -1.472 -12.922 -12.922 1 83.25 127 GLN A CA 1
ATOM 1007 C C . GLN A 1 127 ? -1.362 -14.125 -11.984 1 83.25 127 GLN A C 1
ATOM 1009 O O . GLN A 1 127 ? -0.419 -14.219 -11.195 1 83.25 127 GLN A O 1
ATOM 1014 N N . CYS A 1 128 ? -2.262 -14.812 -11.539 1 75.38 128 CYS A N 1
ATOM 1015 C CA . CYS A 1 128 ? -2.291 -16.078 -10.82 1 75.38 128 CYS A CA 1
ATOM 1016 C C . CYS A 1 128 ? -3.086 -15.961 -9.531 1 75.38 128 CYS A C 1
ATOM 1018 O O . CYS A 1 128 ? -3.33 -14.852 -9.047 1 75.38 128 CYS A O 1
ATOM 1020 N N . ASN A 1 129 ? -3.242 -17.156 -9.141 1 70.88 129 ASN A N 1
ATOM 1021 C CA . ASN A 1 129 ? -4.051 -17.25 -7.926 1 70.88 129 ASN A CA 1
ATOM 1022 C C . ASN A 1 129 ? -3.223 -16.969 -6.676 1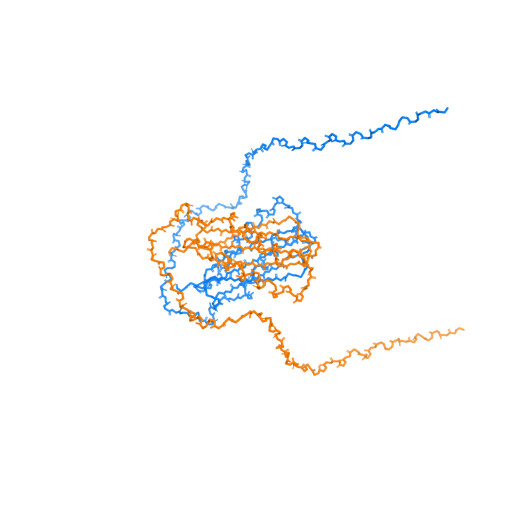 70.88 129 ASN A C 1
ATOM 1024 O O . ASN A 1 129 ? -2.098 -17.453 -6.547 1 70.88 129 ASN A O 1
ATOM 1028 N N . GLU A 1 130 ? -3.662 -15.867 -6.078 1 69 130 GLU A N 1
ATOM 1029 C CA . GLU A 1 130 ? -3.064 -15.562 -4.781 1 69 130 GLU A CA 1
ATOM 1030 C C . GLU A 1 130 ? -3.654 -16.438 -3.682 1 69 130 GLU A C 1
ATOM 1032 O O . GLU A 1 130 ? -4.875 -16.5 -3.52 1 69 130 GLU A O 1
ATOM 1037 N N . GLN A 1 131 ? -2.693 -17.312 -3.158 1 76.75 131 GLN A N 1
ATOM 1038 C CA . GLN A 1 131 ? -3.143 -18.094 -2.01 1 76.75 131 GLN A CA 1
ATOM 1039 C C . GLN A 1 131 ? -2.408 -17.672 -0.74 1 76.75 131 GLN A C 1
ATOM 1041 O O . GLN A 1 131 ? -1.186 -17.516 -0.75 1 76.75 131 GLN A O 1
ATOM 1046 N N . GLY A 1 132 ? -3.092 -17.312 0.39 1 82.94 132 GLY A N 1
ATOM 1047 C CA . GLY A 1 132 ? -2.475 -17.047 1.679 1 82.94 132 GLY A CA 1
ATOM 1048 C C . GLY A 1 132 ? -1.745 -15.719 1.722 1 82.94 132 GLY A C 1
ATOM 1049 O O . GLY A 1 132 ? -0.532 -15.68 1.938 1 82.94 132 GLY A O 1
ATOM 1050 N N . LEU A 1 133 ? -2.314 -14.641 1.703 1 89.81 133 LEU A N 1
ATOM 1051 C CA . LEU A 1 133 ? -1.712 -13.312 1.726 1 89.81 133 LEU A CA 1
ATOM 1052 C C . LEU A 1 133 ? -1.578 -12.797 3.154 1 89.81 133 LEU A C 1
ATOM 1054 O O . LEU A 1 133 ? -2.514 -12.906 3.949 1 89.81 133 LEU A O 1
ATOM 1058 N N . GLU A 1 134 ? -0.347 -12.516 3.508 1 94 134 GLU A N 1
ATOM 1059 C CA . GLU A 1 134 ? -0.075 -11.797 4.746 1 94 134 GLU A CA 1
ATOM 1060 C C . GLU A 1 134 ? 0.399 -10.375 4.457 1 94 134 GLU A C 1
ATOM 1062 O O . GLU A 1 134 ? 1.161 -10.141 3.516 1 94 134 GLU A O 1
ATOM 1067 N N . THR A 1 135 ? -0.039 -9.453 5.273 1 95.75 135 THR A N 1
ATOM 1068 C CA . THR A 1 135 ? 0.391 -8.086 5.031 1 95.75 135 THR A CA 1
ATOM 1069 C C . THR A 1 135 ? 0.567 -7.332 6.348 1 95.75 135 THR A C 1
ATOM 1071 O O . THR A 1 135 ? -0.086 -7.652 7.344 1 95.75 135 THR A O 1
ATOM 1074 N N . ALA A 1 136 ? 1.479 -6.406 6.344 1 96.94 136 ALA A N 1
ATOM 1075 C CA . ALA A 1 136 ? 1.704 -5.469 7.441 1 96.94 136 ALA A CA 1
ATOM 1076 C C . ALA A 1 136 ? 2.041 -4.074 6.914 1 96.94 136 ALA A C 1
ATOM 1078 O O . ALA A 1 136 ? 2.594 -3.936 5.82 1 96.94 136 ALA A O 1
ATOM 1079 N N . SER A 1 137 ? 1.715 -3.107 7.68 1 96.75 137 SER A N 1
ATOM 1080 C CA . SER A 1 137 ? 1.955 -1.717 7.312 1 96.75 137 SER A CA 1
ATOM 1081 C C . SER A 1 137 ? 2.508 -0.921 8.492 1 96.75 137 SER A C 1
ATOM 1083 O O . SER A 1 137 ? 2.105 -1.136 9.633 1 96.75 137 SER A O 1
ATOM 1085 N N . ARG A 1 138 ? 3.393 -0.068 8.18 1 95.25 138 ARG A N 1
ATOM 1086 C CA . ARG A 1 138 ? 3.938 0.874 9.156 1 95.25 138 ARG A CA 1
ATOM 1087 C C . ARG A 1 138 ? 3.986 2.285 8.578 1 95.25 138 ARG A C 1
ATOM 1089 O O . ARG A 1 138 ? 4.207 2.467 7.383 1 95.25 138 ARG A O 1
ATOM 1096 N N . SER A 1 139 ? 3.727 3.256 9.477 1 93.5 139 SER A N 1
ATOM 1097 C CA . SER A 1 139 ? 3.766 4.656 9.062 1 93.5 139 SER A CA 1
ATOM 1098 C C . SER A 1 139 ? 4.555 5.504 10.055 1 93.5 139 SER A C 1
ATOM 1100 O O . SER A 1 139 ? 4.719 5.121 11.211 1 93.5 139 SER A O 1
ATOM 1102 N N . ILE A 1 140 ? 4.977 6.609 9.617 1 87.88 140 ILE A N 1
ATOM 1103 C CA . ILE A 1 140 ? 5.75 7.516 10.461 1 87.88 140 ILE A CA 1
ATOM 1104 C C . ILE A 1 140 ? 4.805 8.438 11.227 1 87.88 140 ILE A C 1
ATOM 1106 O O . ILE A 1 140 ? 5.199 9.047 12.227 1 87.88 140 ILE A O 1
ATOM 1110 N N . TRP A 1 141 ? 3.572 8.586 10.852 1 87.94 141 TRP A N 1
ATOM 1111 C CA . TRP A 1 141 ? 2.652 9.5 11.523 1 87.94 141 TRP A CA 1
ATOM 1112 C C . TRP A 1 141 ? 2.279 8.984 12.906 1 87.94 141 TRP A C 1
ATOM 1114 O O . TRP A 1 141 ? 3.156 8.656 13.711 1 87.94 141 TRP A O 1
ATOM 1124 N N . ASP A 1 142 ? 1.211 8.617 13.18 1 85.44 142 ASP A N 1
ATOM 1125 C CA . ASP A 1 142 ? 0.825 8.133 14.508 1 85.44 142 ASP A CA 1
ATOM 1126 C C . ASP A 1 142 ? 0.26 6.715 14.422 1 85.44 142 ASP A C 1
ATOM 1128 O O . ASP A 1 142 ? -0.872 6.52 13.977 1 85.44 142 ASP A O 1
ATOM 1132 N N . PRO A 1 143 ? 1.109 5.816 14.891 1 83.81 143 PRO A N 1
ATOM 1133 C CA . PRO A 1 143 ? 0.657 4.426 14.805 1 83.81 143 PRO A CA 1
ATOM 1134 C C . PRO A 1 143 ? -0.57 4.148 15.672 1 83.81 143 PRO A C 1
ATOM 1136 O O . PRO A 1 143 ? -1.218 3.111 15.523 1 83.81 143 PRO A O 1
ATOM 1139 N N . LYS A 1 144 ? -0.97 5.051 16.562 1 84.94 144 LYS A N 1
ATOM 1140 C CA . LYS A 1 144 ? -2.115 4.844 17.438 1 84.94 144 LYS A CA 1
ATOM 1141 C C . LYS A 1 144 ? -3.424 5.172 16.734 1 84.94 144 LYS A C 1
ATOM 1143 O O . LYS A 1 144 ? -4.477 4.633 17.078 1 84.94 144 LYS A O 1
ATOM 1148 N N . THR A 1 145 ? -3.355 6.031 15.789 1 88.06 145 THR A N 1
ATOM 1149 C CA . THR A 1 145 ? -4.582 6.5 15.156 1 88.06 145 THR A CA 1
ATOM 1150 C C . THR A 1 145 ? -4.641 6.062 13.695 1 88.06 145 THR A C 1
ATOM 1152 O O . THR A 1 145 ? -5.727 5.859 13.141 1 88.06 145 THR A O 1
ATOM 1155 N N . ASP A 1 146 ? -3.529 5.898 13.148 1 92.06 146 ASP A N 1
ATOM 1156 C CA . ASP A 1 146 ? -3.49 5.477 11.75 1 92.06 146 ASP A CA 1
ATOM 1157 C C . ASP A 1 146 ? -3.844 3.998 11.609 1 92.06 146 ASP A C 1
ATOM 1159 O O . ASP A 1 146 ? -3.535 3.195 12.492 1 92.06 146 ASP A O 1
ATOM 1163 N N . ASN A 1 147 ? -4.473 3.678 10.648 1 94.88 147 ASN A N 1
ATOM 1164 C CA . ASN A 1 147 ? -4.844 2.289 10.398 1 94.88 147 ASN A CA 1
ATOM 1165 C C . ASN A 1 147 ? -4.949 2 8.906 1 94.88 147 ASN A C 1
ATOM 1167 O O . ASN A 1 147 ? -4.797 2.904 8.078 1 94.88 147 ASN A O 1
ATOM 1171 N N . PHE A 1 148 ? -5.102 0.7 8.602 1 96.81 148 PHE A N 1
ATOM 1172 C CA . PHE A 1 148 ? -5.27 0.327 7.199 1 96.81 148 PHE A CA 1
ATOM 1173 C C . PHE A 1 148 ? -6.148 -0.91 7.07 1 96.81 148 PHE A C 1
ATOM 1175 O O . PHE A 1 148 ? -6.363 -1.633 8.047 1 96.81 148 PHE A O 1
ATOM 1182 N N . THR A 1 149 ? -6.684 -1.074 5.949 1 97.56 149 THR A N 1
ATOM 1183 C CA . THR A 1 149 ? -7.41 -2.291 5.609 1 97.56 149 THR A CA 1
ATOM 1184 C C . THR A 1 149 ? -7.156 -2.684 4.156 1 97.56 149 THR A C 1
ATOM 1186 O O . THR A 1 149 ? -6.531 -1.934 3.404 1 97.56 149 THR A O 1
ATOM 1189 N N . TYR A 1 150 ? -7.582 -3.941 3.854 1 97.5 150 TYR A N 1
ATOM 1190 C CA . TYR A 1 150 ? -7.367 -4.426 2.496 1 97.5 150 TYR A CA 1
ATOM 1191 C C . TYR A 1 150 ? -8.398 -5.484 2.123 1 97.5 150 TYR A C 1
ATOM 1193 O O . TYR A 1 150 ? -9.055 -6.055 2.998 1 97.5 150 TYR A O 1
ATOM 1201 N N . TYR A 1 151 ? -8.531 -5.637 0.883 1 97.12 151 TYR A N 1
ATOM 1202 C CA . TYR A 1 151 ? -9.359 -6.695 0.319 1 97.12 151 TYR A CA 1
ATOM 1203 C C . TYR A 1 151 ? -8.664 -7.367 -0.858 1 97.12 151 TYR A C 1
ATOM 1205 O O . TYR A 1 151 ? -8.031 -6.695 -1.678 1 97.12 151 TYR A O 1
ATOM 1213 N N . VAL A 1 152 ? -8.758 -8.703 -0.805 1 95.19 152 VAL A N 1
ATOM 1214 C CA . VAL A 1 152 ? -8.18 -9.492 -1.887 1 95.19 152 VAL A CA 1
ATOM 1215 C C . VAL A 1 152 ? -9.289 -10.086 -2.75 1 95.19 152 VAL A C 1
ATOM 1217 O O . VAL A 1 152 ? -10.211 -10.719 -2.234 1 95.19 152 VAL A O 1
ATOM 1220 N N . TYR A 1 153 ? -9.18 -9.797 -4.008 1 94.62 153 TYR A N 1
ATOM 1221 C CA . TYR A 1 153 ? -10.055 -10.414 -4.996 1 94.62 153 TYR A CA 1
ATOM 1222 C C . TYR A 1 153 ? -9.312 -11.477 -5.801 1 94.62 153 TYR A C 1
ATOM 1224 O O . TYR A 1 153 ? -8.148 -11.273 -6.176 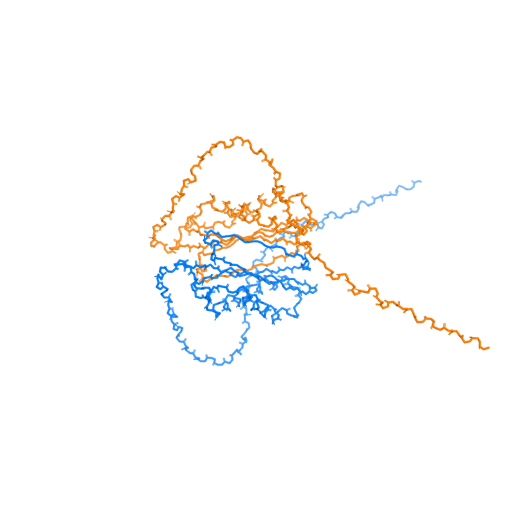1 94.62 153 TYR A O 1
ATOM 1232 N N . ASN A 1 154 ? -10.086 -12.586 -5.961 1 90.12 154 ASN A N 1
ATOM 1233 C CA . ASN A 1 154 ? -9.523 -13.664 -6.77 1 90.12 154 ASN A CA 1
ATOM 1234 C C . ASN A 1 154 ? -10.547 -14.227 -7.746 1 90.12 154 ASN A C 1
ATOM 1236 O O . ASN A 1 154 ? -11.719 -14.391 -7.395 1 90.12 154 ASN A O 1
ATOM 1240 N N . ASN A 1 155 ? -10.023 -14.461 -8.906 1 87.12 155 ASN A N 1
ATOM 1241 C CA . ASN A 1 155 ? -10.734 -15.352 -9.812 1 87.12 155 ASN A CA 1
ATOM 1242 C C . ASN A 1 155 ? -9.797 -16.359 -10.477 1 87.12 155 ASN A C 1
ATOM 1244 O O . ASN A 1 155 ? -8.672 -16.562 -10 1 87.12 155 ASN A O 1
ATOM 1248 N N . SER A 1 156 ? -10.109 -17.078 -11.477 1 84.44 156 SER A N 1
ATOM 1249 C CA . SER A 1 156 ? -9.297 -18.141 -12.055 1 84.44 156 SER A CA 1
ATOM 1250 C C . SER A 1 156 ? -8.102 -17.562 -12.812 1 84.44 156 SER A C 1
ATOM 1252 O O . SER A 1 156 ? -7.125 -18.281 -13.07 1 84.44 156 SER A O 1
ATOM 1254 N N . SER A 1 157 ? -8.133 -16.312 -13.102 1 85.69 157 SER A N 1
ATOM 1255 C CA . SER A 1 157 ? -7.125 -15.766 -14.008 1 85.69 157 SER A CA 1
ATOM 1256 C C . SER A 1 157 ? -6.293 -14.68 -13.32 1 85.69 157 SER A C 1
ATOM 1258 O O . SER A 1 157 ? -5.133 -14.469 -13.68 1 85.69 157 SER A O 1
ATOM 1260 N N . LEU A 1 158 ? -6.941 -13.953 -12.438 1 89 158 LEU A N 1
ATOM 1261 C CA . LEU A 1 158 ? -6.207 -12.828 -11.867 1 89 158 LEU A CA 1
ATOM 1262 C C . LEU A 1 158 ? -6.535 -12.648 -10.391 1 89 158 LEU A C 1
ATOM 1264 O O . LEU A 1 158 ? -7.543 -13.172 -9.906 1 89 158 LEU A O 1
ATOM 1268 N N . TYR A 1 159 ? -5.676 -12.008 -9.688 1 92.19 159 TYR A N 1
ATOM 1269 C CA . TYR A 1 159 ? -5.977 -11.492 -8.352 1 92.19 159 TYR A CA 1
ATOM 1270 C C . TYR A 1 159 ? -5.812 -9.977 -8.305 1 92.19 159 TYR A C 1
ATOM 1272 O O . TYR A 1 159 ? -5.113 -9.398 -9.133 1 92.19 159 TYR A O 1
ATOM 1280 N N . ALA A 1 160 ? -6.523 -9.383 -7.43 1 94.5 160 ALA A N 1
ATOM 1281 C CA . ALA A 1 160 ? -6.426 -7.953 -7.164 1 94.5 160 ALA A CA 1
ATOM 1282 C C . ALA A 1 160 ? -6.438 -7.672 -5.664 1 94.5 160 ALA A C 1
ATOM 1284 O O . ALA A 1 160 ? -7.191 -8.297 -4.914 1 94.5 160 ALA A O 1
ATOM 1285 N N . ILE A 1 161 ? -5.562 -6.812 -5.27 1 96.5 161 ILE A N 1
ATOM 1286 C CA . ILE A 1 161 ? -5.508 -6.383 -3.875 1 96.5 161 ILE A CA 1
ATOM 1287 C C . ILE A 1 161 ? -5.766 -4.883 -3.785 1 96.5 161 ILE A C 1
ATOM 1289 O O . ILE A 1 161 ? -5.109 -4.09 -4.465 1 96.5 161 ILE A O 1
ATOM 1293 N N . GLY A 1 162 ? -6.77 -4.527 -3.086 1 98.19 162 GLY A N 1
ATOM 1294 C CA . GLY A 1 162 ? -6.984 -3.137 -2.717 1 98.19 162 GLY A CA 1
ATOM 1295 C C . GLY A 1 162 ? -6.582 -2.832 -1.285 1 98.19 162 GLY A C 1
ATOM 1296 O O . GLY A 1 162 ? -6.961 -3.557 -0.362 1 98.19 162 GLY A O 1
ATOM 1297 N N . ILE A 1 163 ? -5.781 -1.794 -1.11 1 98.5 163 ILE A N 1
ATOM 1298 C CA . ILE A 1 163 ? -5.305 -1.405 0.212 1 98.5 163 ILE A CA 1
ATOM 1299 C C . ILE A 1 163 ? -5.629 0.064 0.467 1 98.5 163 ILE A C 1
ATOM 1301 O O . ILE A 1 163 ? -5.375 0.919 -0.385 1 98.5 163 ILE A O 1
ATOM 1305 N N . VAL A 1 164 ? -6.172 0.336 1.607 1 98.38 164 VAL A N 1
ATOM 1306 C CA . VAL A 1 164 ? -6.453 1.709 2.012 1 98.38 164 VAL A CA 1
ATOM 1307 C C . VAL A 1 164 ? -5.734 2.02 3.324 1 98.38 164 VAL A C 1
ATOM 1309 O O . VAL A 1 164 ? -5.895 1.299 4.312 1 98.38 164 VAL A O 1
ATOM 1312 N N . HIS A 1 165 ? -4.953 3.008 3.293 1 97.44 165 HIS A N 1
ATOM 1313 C CA . HIS A 1 165 ? -4.355 3.562 4.504 1 97.44 165 HIS A CA 1
ATOM 1314 C C . HIS A 1 165 ? -5.074 4.836 4.938 1 97.44 165 HIS A C 1
ATOM 1316 O O . HIS A 1 165 ? -5.297 5.734 4.121 1 97.44 165 HIS A O 1
ATOM 1322 N N . ALA A 1 166 ? -5.445 4.859 6.137 1 96.62 166 ALA A N 1
ATOM 1323 C CA . ALA A 1 166 ? -6.062 6.047 6.73 1 96.62 166 ALA A CA 1
ATOM 1324 C C . ALA A 1 166 ? -5.125 6.703 7.738 1 96.62 166 ALA A C 1
ATOM 1326 O O . ALA A 1 166 ? -4.711 6.07 8.711 1 96.62 166 ALA A O 1
ATOM 1327 N N . VAL A 1 167 ? -4.828 7.906 7.477 1 92.88 167 VAL A N 1
ATOM 1328 C CA . VAL A 1 167 ? -3.918 8.648 8.336 1 92.88 167 VAL A CA 1
ATOM 1329 C C . VAL A 1 167 ? -4.672 9.781 9.031 1 92.88 167 VAL A C 1
ATOM 1331 O O . VAL A 1 167 ? -5.277 10.633 8.367 1 92.88 167 VAL A O 1
ATOM 1334 N N . TYR A 1 168 ? -4.543 9.789 10.391 1 88.81 168 TYR A N 1
ATOM 1335 C CA . TYR A 1 168 ? -5.254 10.812 11.156 1 88.81 168 TYR A CA 1
ATOM 1336 C C . TYR A 1 168 ? -4.484 12.125 11.156 1 88.81 168 TYR A C 1
ATOM 1338 O O . TYR A 1 168 ? -3.291 12.156 11.461 1 88.81 168 TYR A O 1
ATOM 1346 N N . PHE A 1 169 ? -5.105 13.18 10.672 1 78.31 169 PHE A N 1
ATOM 1347 C CA . PHE A 1 169 ? -4.453 14.477 10.602 1 78.31 169 PHE A CA 1
ATOM 1348 C C . PHE A 1 169 ? -4.969 15.406 11.695 1 78.31 169 PHE A C 1
ATOM 1350 O O . PHE A 1 169 ? -6.184 15.555 11.867 1 78.31 169 PHE A O 1
ATOM 1357 N N . GLU A 1 170 ? -4.078 15.633 12.609 1 64.81 170 GLU A N 1
ATOM 1358 C CA . GLU A 1 170 ? -4.434 16.594 13.648 1 64.81 170 GLU A CA 1
ATOM 1359 C C . GLU A 1 170 ? -4.355 18.031 13.125 1 64.81 170 GLU A C 1
ATOM 1361 O O . GLU A 1 170 ? -3.553 18.328 12.234 1 64.81 170 GLU A O 1
ATOM 1366 N N . MET B 1 1 ? -34.312 -67.875 -2.846 1 25.72 1 MET B N 1
ATOM 1367 C CA . MET B 1 1 ? -34.562 -66.438 -3.096 1 25.72 1 MET B CA 1
ATOM 1368 C C . MET B 1 1 ? -34 -65.562 -1.962 1 25.72 1 MET B C 1
ATOM 1370 O O . MET B 1 1 ? -34.688 -65.375 -0.967 1 25.72 1 MET B O 1
ATOM 1374 N N . ALA B 1 2 ? -32.656 -65.688 -1.611 1 28.12 2 ALA B N 1
ATOM 1375 C CA . ALA B 1 2 ? -31.953 -65.375 -0.364 1 28.12 2 ALA B CA 1
ATOM 1376 C C . ALA B 1 2 ? -31.75 -63.875 -0.195 1 28.12 2 ALA B C 1
ATOM 1378 O O . ALA B 1 2 ? -31.156 -63.219 -1.047 1 28.12 2 ALA B O 1
ATOM 1379 N N . ALA B 1 3 ? -32.781 -63.156 0.525 1 28.44 3 ALA B N 1
ATOM 1380 C CA . ALA B 1 3 ? -32.969 -61.719 0.728 1 28.44 3 ALA B CA 1
ATOM 1381 C C . ALA B 1 3 ? -31.766 -61.094 1.406 1 28.44 3 ALA B C 1
ATOM 1383 O O . ALA B 1 3 ? -31.297 -61.562 2.438 1 28.44 3 ALA B O 1
ATOM 1384 N N . VAL B 1 4 ? -30.812 -60.438 0.659 1 33.12 4 VAL B N 1
ATOM 1385 C CA . VAL B 1 4 ? -29.547 -59.75 0.85 1 33.12 4 VAL B CA 1
ATOM 1386 C C . VAL B 1 4 ? -29.734 -58.562 1.791 1 33.12 4 VAL B C 1
ATOM 1388 O O . VAL B 1 4 ? -30.469 -57.625 1.471 1 33.12 4 VAL B O 1
ATOM 1391 N N . SER B 1 5 ? -29.844 -58.844 3.141 1 27.61 5 SER B N 1
ATOM 1392 C CA . SER B 1 5 ? -30.094 -57.906 4.254 1 27.61 5 SER B CA 1
ATOM 1393 C C . SER B 1 5 ? -29.078 -56.781 4.27 1 27.61 5 SER B C 1
ATOM 1395 O O . SER B 1 5 ? -27.875 -57 4.285 1 27.61 5 SER B O 1
ATOM 1397 N N . LYS B 1 6 ? -29.391 -55.594 3.627 1 28.53 6 LYS B N 1
ATOM 1398 C CA . LYS B 1 6 ? -28.688 -54.344 3.381 1 28.53 6 LYS B CA 1
ATOM 1399 C C . LYS B 1 6 ? -28.297 -53.656 4.691 1 28.53 6 LYS B C 1
ATOM 1401 O O . LYS B 1 6 ? -29.172 -53.25 5.465 1 28.53 6 LYS B O 1
ATOM 1406 N N . ARG B 1 7 ? -27.297 -54.219 5.457 1 29.12 7 ARG B N 1
ATOM 1407 C CA . ARG B 1 7 ? -26.859 -53.719 6.75 1 29.12 7 ARG B CA 1
ATOM 1408 C C . ARG B 1 7 ? -26.484 -52.25 6.664 1 29.12 7 ARG B C 1
ATOM 1410 O O . ARG B 1 7 ? -25.672 -51.844 5.824 1 29.12 7 ARG B O 1
ATOM 1417 N N . LYS B 1 8 ? -27.453 -51.312 6.984 1 27.59 8 LYS B N 1
ATOM 1418 C CA . LYS B 1 8 ? -27.406 -49.844 6.988 1 27.59 8 LYS B CA 1
ATOM 1419 C C . LYS B 1 8 ? -26.266 -49.344 7.848 1 27.59 8 LYS B C 1
ATOM 1421 O O . LYS B 1 8 ? -26.125 -49.719 9.008 1 27.59 8 LYS B O 1
ATOM 1426 N N . PRO B 1 9 ? -24.922 -48.969 7.293 1 29.2 9 PRO B N 1
ATOM 1427 C CA . PRO B 1 9 ? -23.734 -48.594 8.062 1 29.2 9 PRO B CA 1
ATOM 1428 C C . PRO B 1 9 ? -23.984 -47.375 8.969 1 29.2 9 PRO B C 1
ATOM 1430 O O . PRO B 1 9 ? -24.656 -46.438 8.57 1 29.2 9 PRO B O 1
ATOM 1433 N N . SER B 1 10 ? -24.141 -47.594 10.281 1 27.38 10 SER B N 1
ATOM 1434 C CA . SER B 1 10 ? -24.422 -46.719 11.43 1 27.38 10 SER B CA 1
ATOM 1435 C C . SER B 1 10 ? -23.391 -45.625 11.57 1 27.38 10 SER B C 1
ATOM 1437 O O . SER B 1 10 ? -22.359 -45.812 12.234 1 27.38 10 SER B O 1
ATOM 1439 N N . PHE B 1 11 ? -22.859 -44.938 10.477 1 28.25 11 PHE B N 1
ATOM 1440 C CA . PHE B 1 11 ? -21.75 -43.969 10.508 1 28.25 11 PHE B CA 1
ATOM 1441 C C . PHE B 1 11 ? -22.094 -42.781 11.359 1 28.25 11 PHE B C 1
ATOM 1443 O O . PHE B 1 11 ? -21.344 -41.781 11.383 1 28.25 11 PHE B O 1
ATOM 1450 N N . ALA B 1 12 ? -23.312 -42.656 11.93 1 25.75 12 ALA B N 1
ATOM 1451 C CA . ALA B 1 12 ? -23.812 -41.344 12.359 1 25.75 12 ALA B CA 1
ATOM 1452 C C . ALA B 1 12 ? -23.047 -40.844 13.586 1 25.75 12 ALA B C 1
ATOM 1454 O O . ALA B 1 12 ? -22.891 -39.656 13.789 1 25.75 12 ALA B O 1
ATOM 1455 N N . LYS B 1 13 ? -22.781 -41.719 14.57 1 26.53 13 LYS B N 1
ATOM 1456 C CA . LYS B 1 13 ? -22.766 -41.188 15.93 1 26.53 13 LYS B CA 1
ATOM 1457 C C . LYS B 1 13 ? -21.531 -40.312 16.172 1 26.53 13 LYS B C 1
ATOM 1459 O O . LYS B 1 13 ? -21.406 -39.688 17.219 1 26.53 13 LYS B O 1
ATOM 1464 N N . LEU B 1 14 ? -20.344 -40.656 15.578 1 25.3 14 LEU B N 1
ATOM 1465 C CA . LEU B 1 14 ? -19.125 -40.281 16.281 1 25.3 14 LEU B CA 1
ATOM 1466 C C . LEU B 1 14 ? -18.938 -38.75 16.281 1 25.3 14 LEU B C 1
ATOM 1468 O O . LEU B 1 14 ? -17.938 -38.25 16.781 1 25.3 14 LEU B O 1
ATOM 1472 N N . ALA B 1 15 ? -19.75 -38 15.492 1 26.5 15 ALA B N 1
ATOM 1473 C CA . ALA B 1 15 ? -19.234 -36.688 15.148 1 26.5 15 ALA B CA 1
ATOM 1474 C C . ALA B 1 15 ? -19.203 -35.75 16.375 1 26.5 15 ALA B C 1
ATOM 1476 O O . ALA B 1 15 ? -18.578 -34.719 16.359 1 26.5 15 ALA B O 1
ATOM 1477 N N . ILE B 1 16 ? -20.109 -35.906 17.312 1 26.83 16 ILE B N 1
ATOM 1478 C CA . ILE B 1 16 ? -20.609 -34.656 17.938 1 26.83 16 ILE B CA 1
ATOM 1479 C C . ILE B 1 16 ? -19.641 -34.219 19.031 1 26.83 16 ILE B C 1
ATOM 1481 O O . ILE B 1 16 ? -19.672 -33.062 19.469 1 26.83 16 ILE B O 1
ATOM 1485 N N . SER B 1 17 ? -18.938 -35.062 19.625 1 26.5 17 SER B N 1
ATOM 1486 C CA . SER B 1 17 ? -18.656 -34.75 21.016 1 26.5 17 SER B CA 1
ATOM 1487 C C . SER B 1 17 ? -17.656 -33.625 21.141 1 26.5 17 SER B C 1
ATOM 1489 O O . SER B 1 17 ? -17.484 -33.062 22.234 1 26.5 17 SER B O 1
ATOM 1491 N N . ALA B 1 18 ? -16.656 -33.469 20.344 1 25.91 18 ALA B N 1
ATOM 1492 C CA . ALA B 1 18 ? -15.391 -32.969 20.859 1 25.91 18 ALA B CA 1
ATOM 1493 C C . ALA B 1 18 ? -15.492 -31.469 21.203 1 25.91 18 ALA B C 1
ATOM 1495 O O . ALA B 1 18 ? -15.094 -30.609 20.422 1 25.91 18 ALA B O 1
ATOM 1496 N N . THR B 1 19 ? -16.609 -31 21.531 1 26.86 19 THR B N 1
ATOM 1497 C CA . THR B 1 19 ? -16.641 -29.547 21.688 1 26.86 19 THR B CA 1
ATOM 1498 C C . THR B 1 19 ? -15.742 -29.109 22.828 1 26.86 19 THR B C 1
ATOM 1500 O O . THR B 1 19 ? -15.734 -27.938 23.203 1 26.86 19 THR B O 1
ATOM 1503 N N . GLU B 1 20 ? -15.258 -30.031 23.578 1 25.17 20 GLU B N 1
ATOM 1504 C CA . GLU B 1 20 ? -15.062 -29.547 24.938 1 25.17 20 GLU B CA 1
ATOM 1505 C C . GLU B 1 20 ? -14.133 -28.344 24.984 1 25.17 20 GLU B C 1
ATOM 1507 O O . GLU B 1 20 ? -13.516 -28 23.969 1 25.17 20 GLU B O 1
ATOM 1512 N N . LYS B 1 21 ? -13.148 -28.297 26.25 1 26.58 21 LYS B N 1
ATOM 1513 C CA . LYS B 1 21 ? -12.562 -27.297 27.141 1 26.58 21 LYS B CA 1
ATOM 1514 C C . LYS B 1 21 ? -11.406 -26.562 26.469 1 26.58 21 LYS B C 1
ATOM 1516 O O . LYS B 1 21 ? -10.414 -27.172 26.078 1 26.58 21 LYS B O 1
ATOM 1521 N N . LEU B 1 22 ? -11.602 -25.578 25.641 1 26.66 22 LEU B N 1
ATOM 1522 C CA . LEU B 1 22 ? -10.609 -24.703 25.031 1 26.66 22 LEU B CA 1
ATOM 1523 C C . LEU B 1 22 ? -9.633 -24.156 26.062 1 26.66 22 LEU B C 1
ATOM 1525 O O . LEU B 1 22 ? -10.008 -23.328 26.891 1 26.66 22 LEU B O 1
ATOM 1529 N N . THR B 1 23 ? -9 -25 26.844 1 26.55 23 THR B N 1
ATOM 1530 C CA . THR B 1 23 ? -8.047 -24.469 27.797 1 26.55 23 THR B CA 1
ATOM 1531 C C . THR B 1 23 ? -7.043 -23.547 27.109 1 26.55 23 THR B C 1
ATOM 1533 O O . THR B 1 23 ? -6.418 -23.922 26.125 1 26.55 23 THR B O 1
ATOM 1536 N N . THR B 1 24 ? -7.25 -22.25 27.203 1 24.77 24 THR B N 1
ATOM 1537 C CA . THR B 1 24 ? -6.418 -21.109 26.844 1 24.77 24 THR B CA 1
ATOM 1538 C C . THR B 1 24 ? -5.004 -21.281 27.391 1 24.77 24 THR B C 1
ATOM 1540 O O . THR B 1 24 ? -4.805 -21.25 28.609 1 24.77 24 THR B O 1
ATOM 1543 N N . ARG B 1 25 ? -4.324 -22.312 27.062 1 26.25 25 ARG B N 1
ATOM 1544 C CA . ARG B 1 25 ? -2.957 -22.438 27.562 1 26.25 25 ARG B CA 1
ATOM 1545 C C . ARG B 1 25 ? -2.158 -21.172 27.281 1 26.25 25 ARG B C 1
ATOM 1547 O O . ARG B 1 25 ? -2.188 -20.641 26.172 1 26.25 25 ARG B O 1
ATOM 1554 N N . ARG B 1 26 ? -1.783 -20.422 28.328 1 28.91 26 ARG B N 1
ATOM 1555 C CA . ARG B 1 26 ? -0.902 -19.266 28.453 1 28.91 26 ARG B CA 1
ATOM 1556 C C . ARG B 1 26 ? 0.447 -19.531 27.797 1 28.91 26 ARG B C 1
ATOM 1558 O O . ARG B 1 26 ? 1.129 -20.5 28.141 1 28.91 26 ARG B O 1
ATOM 1565 N N . MET B 1 27 ? 0.59 -19.391 26.547 1 24.58 27 MET B N 1
ATOM 1566 C CA . MET B 1 27 ? 1.831 -19.531 25.797 1 24.58 27 MET B CA 1
ATOM 1567 C C . MET B 1 27 ? 2.998 -18.891 26.531 1 24.58 27 MET B C 1
ATOM 1569 O O . MET B 1 27 ? 2.932 -17.719 26.906 1 24.58 27 MET B O 1
ATOM 1573 N N . THR B 1 28 ? 3.684 -19.609 27.312 1 28.05 28 THR B N 1
ATOM 1574 C CA . THR B 1 28 ? 4.953 -19.203 27.906 1 28.05 28 THR B CA 1
ATOM 1575 C C . THR B 1 28 ? 5.926 -18.734 26.828 1 28.05 28 THR B C 1
ATOM 1577 O O . THR B 1 28 ? 6.25 -19.484 25.906 1 28.05 28 THR B O 1
ATOM 1580 N N . LEU B 1 29 ? 5.887 -17.578 26.406 1 23.8 29 LEU B N 1
ATOM 1581 C CA . LEU B 1 29 ? 6.746 -16.812 25.5 1 23.8 29 LEU B CA 1
ATOM 1582 C C . LEU B 1 29 ? 8.211 -16.953 25.906 1 23.8 29 LEU B C 1
ATOM 1584 O O . LEU B 1 29 ? 8.648 -16.344 26.875 1 23.8 29 LEU B O 1
ATOM 1588 N N . THR B 1 30 ? 8.773 -18.031 26.078 1 27.2 30 THR B N 1
ATOM 1589 C CA . THR B 1 30 ? 10.211 -18.031 26.344 1 27.2 30 THR B CA 1
ATOM 1590 C C . THR B 1 30 ? 10.969 -17.422 25.156 1 27.2 30 THR B C 1
ATOM 1592 O O . THR B 1 30 ? 11.016 -18 24.078 1 27.2 30 THR B O 1
ATOM 1595 N N . ALA B 1 31 ? 10.898 -16.203 24.844 1 25.44 31 ALA B N 1
ATOM 1596 C CA . ALA B 1 31 ? 11.742 -15.414 23.938 1 25.44 31 ALA B CA 1
ATOM 1597 C C . ALA B 1 31 ? 13.219 -15.633 24.25 1 25.44 31 ALA B C 1
ATOM 1599 O O . ALA B 1 31 ? 13.688 -15.312 25.344 1 25.44 31 ALA B O 1
ATOM 1600 N N . ARG B 1 32 ? 13.812 -16.578 23.812 1 24.98 32 ARG B N 1
ATOM 1601 C CA . ARG B 1 32 ? 15.242 -16.875 23.906 1 24.98 32 ARG B CA 1
ATOM 1602 C C . ARG B 1 32 ? 16.078 -15.625 23.656 1 24.98 32 ARG B C 1
ATOM 1604 O O . ARG B 1 32 ? 15.781 -14.852 22.75 1 24.98 32 ARG B O 1
ATOM 1611 N N . ASN B 1 33 ? 16.953 -15.164 24.531 1 28.3 33 ASN B N 1
ATOM 1612 C CA . ASN B 1 33 ? 17.922 -14.102 24.797 1 28.3 33 ASN B CA 1
ATOM 1613 C C . ASN B 1 33 ? 18.953 -13.984 23.672 1 28.3 33 ASN B C 1
ATOM 1615 O O . ASN B 1 33 ? 19.859 -14.797 23.594 1 28.3 33 ASN B O 1
ATOM 1619 N N . LEU B 1 34 ? 18.688 -13.953 22.5 1 30.12 34 LEU B N 1
ATOM 1620 C CA . LEU B 1 34 ? 19.844 -13.672 21.656 1 30.12 34 LEU B CA 1
ATOM 1621 C C . LEU B 1 34 ? 20.703 -12.57 22.266 1 30.12 34 LEU B C 1
ATOM 1623 O O . LEU B 1 34 ? 20.234 -11.445 22.453 1 30.12 34 LEU B O 1
ATOM 1627 N N . GLN B 1 35 ? 21.594 -12.883 23.031 1 29.16 35 GLN B N 1
ATOM 1628 C CA . GLN B 1 35 ? 22.578 -12.109 23.797 1 29.16 35 GLN B CA 1
ATOM 1629 C C . GLN B 1 35 ? 23.25 -11.062 22.906 1 29.16 35 GLN B C 1
ATOM 1631 O O . GLN B 1 35 ? 24.062 -11.398 22.031 1 29.16 35 GLN B O 1
ATOM 1636 N N . LEU B 1 36 ? 22.688 -10.227 22.297 1 28.39 36 LEU B N 1
ATOM 1637 C CA . LEU B 1 36 ? 23.484 -9.133 21.766 1 28.39 36 LEU B CA 1
ATOM 1638 C C . LEU B 1 36 ? 24.406 -8.555 22.844 1 28.39 36 LEU B C 1
ATOM 1640 O O . LEU B 1 36 ? 24.062 -8.555 24.031 1 28.39 36 LEU B O 1
ATOM 1644 N N . PRO B 1 37 ? 25.734 -8.484 22.656 1 31.95 37 PRO B N 1
ATOM 1645 C CA . PRO B 1 37 ? 26.656 -8.023 23.703 1 31.95 37 PRO B CA 1
ATOM 1646 C C . PRO B 1 37 ? 26.047 -6.914 24.578 1 31.95 37 PRO B C 1
ATOM 1648 O O . PRO B 1 37 ? 25.016 -6.348 24.219 1 31.95 37 PRO B O 1
ATOM 1651 N N . GLY B 1 38 ? 26.891 -6.363 25.609 1 30.19 38 GLY B N 1
ATOM 1652 C CA . GLY B 1 38 ? 26.75 -5.531 26.797 1 30.19 38 GLY B CA 1
ATOM 1653 C C . GLY B 1 38 ? 26.078 -4.195 26.5 1 30.19 38 GLY B C 1
ATOM 1654 O O . GLY B 1 38 ? 26.703 -3.312 25.906 1 30.19 38 GLY B O 1
ATOM 1655 N N . ASP B 1 39 ? 25.031 -4.25 26.078 1 29.66 39 ASP B N 1
ATOM 1656 C CA . ASP B 1 39 ? 24.469 -2.93 25.828 1 29.66 39 ASP B CA 1
ATOM 1657 C C . ASP B 1 39 ? 24.297 -2.141 27.125 1 29.66 39 ASP B C 1
ATOM 1659 O O . ASP B 1 39 ? 23.297 -2.322 27.828 1 29.66 39 ASP B O 1
ATOM 1663 N N . THR B 1 40 ? 25.234 -2.092 28.016 1 30.66 40 THR B N 1
ATOM 1664 C CA . THR B 1 40 ? 25.078 -1.166 29.125 1 30.66 40 THR B CA 1
ATOM 1665 C C . THR B 1 40 ? 24.547 0.179 28.656 1 30.66 40 THR B C 1
ATOM 1667 O O . THR B 1 40 ? 24.5 1.144 29.422 1 30.66 40 THR B O 1
ATOM 1670 N N . SER B 1 41 ? 24.625 0.46 27.375 1 28.94 41 SER B N 1
ATOM 1671 C CA . SER B 1 41 ? 24.484 1.901 27.203 1 28.94 41 SER B CA 1
ATOM 1672 C C . SER B 1 41 ? 23.094 2.369 27.609 1 28.94 41 SER B C 1
ATOM 1674 O O . SER B 1 41 ? 22.078 1.823 27.172 1 28.94 41 SER B O 1
ATOM 1676 N N . ASP B 1 42 ? 22.703 2.656 28.828 1 31.31 42 ASP B N 1
ATOM 1677 C CA . ASP B 1 42 ? 21.688 3.559 29.344 1 31.31 42 ASP B CA 1
ATOM 1678 C C . ASP B 1 42 ? 21.375 4.668 28.344 1 31.31 42 ASP B C 1
ATOM 1680 O O . ASP B 1 42 ? 21.922 5.762 28.438 1 31.31 42 ASP B O 1
ATOM 1684 N N . THR B 1 43 ? 21.531 4.367 27.062 1 29.16 43 THR B N 1
ATOM 1685 C CA . THR B 1 43 ? 21.344 5.555 26.234 1 29.16 43 THR B CA 1
ATOM 1686 C C . THR B 1 43 ? 19.938 6.129 26.453 1 29.16 43 THR B C 1
ATOM 1688 O O . THR B 1 43 ? 18.938 5.445 26.219 1 29.16 43 THR B O 1
ATOM 1691 N N . LYS B 1 44 ? 19.703 7.121 27.281 1 30.97 44 LYS B N 1
ATOM 1692 C CA . LYS B 1 44 ? 18.594 8.07 27.344 1 30.97 44 LYS B CA 1
ATOM 1693 C C . LYS B 1 44 ? 17.969 8.266 25.969 1 30.97 44 LYS B C 1
ATOM 1695 O O . LYS B 1 44 ? 18.672 8.516 24.984 1 30.97 44 LYS B O 1
ATOM 1700 N N . GLN B 1 45 ? 17.047 7.406 25.672 1 32.41 45 GLN B N 1
ATOM 1701 C CA . GLN B 1 45 ? 16.234 7.668 24.5 1 32.41 45 GLN B CA 1
ATOM 1702 C C . GLN B 1 45 ? 16.062 9.164 24.266 1 32.41 45 GLN B C 1
ATOM 1704 O O . GLN B 1 45 ? 15.352 9.844 25 1 32.41 45 GLN B O 1
ATOM 1709 N N . GLU B 1 46 ? 17.172 9.93 24.109 1 31.84 46 GLU B N 1
ATOM 1710 C CA . GLU B 1 46 ? 17.047 11.344 23.75 1 31.84 46 GLU B CA 1
ATOM 1711 C C . GLU B 1 46 ? 15.812 11.594 22.891 1 31.84 46 GLU B C 1
ATOM 1713 O O . GLU B 1 46 ? 15.531 10.844 21.969 1 31.84 46 GLU B O 1
ATOM 1718 N N . GLU B 1 47 ? 14.719 12.094 23.469 1 33.69 47 GLU B N 1
ATOM 1719 C CA . GLU B 1 47 ? 13.57 12.641 22.75 1 33.69 47 GLU B CA 1
ATOM 1720 C C . GLU B 1 47 ? 13.992 13.219 21.391 1 33.69 47 GLU B C 1
ATOM 1722 O O . GLU B 1 47 ? 14.852 14.094 21.328 1 33.69 47 GLU B O 1
ATOM 1727 N N . LYS B 1 48 ? 14.203 12.344 20.484 1 39 48 LYS B N 1
ATOM 1728 C CA . LYS B 1 48 ? 14.594 12.898 19.188 1 39 48 LYS B CA 1
ATOM 1729 C C . LYS B 1 48 ? 13.891 14.219 18.922 1 39 48 LYS B C 1
ATOM 1731 O O . LYS B 1 48 ? 12.695 14.359 19.188 1 39 48 LYS B O 1
ATOM 1736 N N . PRO B 1 49 ? 14.594 15.328 18.828 1 33.69 49 PRO B N 1
ATOM 1737 C CA . PRO B 1 49 ? 13.953 16.625 18.578 1 33.69 49 PRO B CA 1
ATOM 1738 C C . PRO B 1 49 ? 12.844 16.547 17.531 1 33.69 49 PRO B C 1
ATOM 1740 O O . PRO B 1 49 ? 12.969 15.812 16.547 1 33.69 49 PRO B O 1
ATOM 1743 N N . LYS B 1 50 ? 11.562 16.641 17.938 1 37.62 50 LYS B N 1
ATOM 1744 C CA . LYS B 1 50 ? 10.492 16.875 16.969 1 37.62 50 LYS B CA 1
ATOM 1745 C C . LYS B 1 50 ? 10.961 17.797 15.852 1 37.62 50 LYS B C 1
ATOM 1747 O O . LYS B 1 50 ? 11.422 18.906 16.109 1 37.62 50 LYS B O 1
ATOM 1752 N N . ILE B 1 51 ? 11.609 17.328 14.844 1 37.47 51 ILE B N 1
ATOM 1753 C CA . ILE B 1 51 ? 11.914 18.219 13.727 1 37.47 51 ILE B CA 1
ATOM 1754 C C . ILE B 1 51 ? 10.742 19.172 13.492 1 37.47 51 ILE B C 1
ATOM 1756 O O . ILE B 1 51 ? 9.641 18.734 13.156 1 37.47 51 ILE B O 1
ATOM 1760 N N . LYS B 1 52 ? 10.625 20.172 14.297 1 38.72 52 LYS B N 1
ATOM 1761 C CA . LYS B 1 52 ? 9.75 21.297 13.961 1 38.72 52 LYS B CA 1
ATOM 1762 C C . LYS B 1 52 ? 9.93 21.703 12.508 1 38.72 52 LYS B C 1
ATOM 1764 O O . LYS B 1 52 ? 10.992 22.203 12.117 1 38.72 52 LYS B O 1
ATOM 1769 N N . MET B 1 53 ? 9.406 20.953 11.562 1 43.28 53 MET B N 1
ATOM 1770 C CA . MET B 1 53 ? 9.445 21.484 10.203 1 43.28 53 MET B CA 1
ATOM 1771 C C . MET B 1 53 ? 8.852 22.891 10.156 1 43.28 53 MET B C 1
ATOM 1773 O O . MET B 1 53 ? 7.719 23.109 10.594 1 43.28 53 MET B O 1
ATOM 1777 N N . GLU B 1 54 ? 9.633 23.875 10.352 1 41.03 54 GLU B N 1
ATOM 1778 C CA . GLU B 1 54 ? 9.188 25.234 10.055 1 41.03 54 GLU B CA 1
ATOM 1779 C C . GLU B 1 54 ? 8.305 25.266 8.812 1 41.03 54 GLU B C 1
ATOM 1781 O O . GLU B 1 54 ? 8.523 24.5 7.867 1 41.03 54 GLU B O 1
ATOM 1786 N N . ASN B 1 55 ? 7.004 25.531 8.961 1 44.75 55 ASN B N 1
ATOM 1787 C CA . ASN B 1 55 ? 6.168 25.797 7.793 1 44.75 55 ASN B CA 1
ATOM 1788 C C . ASN B 1 55 ? 6.953 26.5 6.688 1 44.75 55 ASN B C 1
ATOM 1790 O O . ASN B 1 55 ? 7.344 27.672 6.84 1 44.75 55 ASN B O 1
ATOM 1794 N N . THR B 1 56 ? 7.992 25.953 6.141 1 52.28 56 THR B N 1
ATOM 1795 C CA . THR B 1 56 ? 8.531 26.672 4.984 1 52.28 56 THR B CA 1
ATOM 1796 C C . THR B 1 56 ? 7.477 26.797 3.891 1 52.28 56 THR B C 1
ATOM 1798 O O . THR B 1 56 ? 6.664 25.891 3.693 1 52.28 56 THR B O 1
ATOM 1801 N N . PHE B 1 57 ? 6.785 27.969 3.789 1 48.22 57 PHE B N 1
ATOM 1802 C CA . PHE B 1 57 ? 5.949 28.359 2.662 1 48.22 57 PHE B CA 1
ATOM 1803 C C . PHE B 1 57 ? 6.402 27.672 1.38 1 48.22 57 PHE B C 1
ATOM 1805 O O . PHE B 1 57 ? 6.281 28.234 0.291 1 48.22 57 PHE B O 1
ATOM 1812 N N . LYS B 1 58 ? 7.23 26.734 1.473 1 52.66 58 LYS B N 1
ATOM 1813 C CA . LYS B 1 58 ? 7.668 26.25 0.168 1 52.66 58 LYS B CA 1
ATOM 1814 C C . LYS B 1 58 ? 6.738 25.156 -0.352 1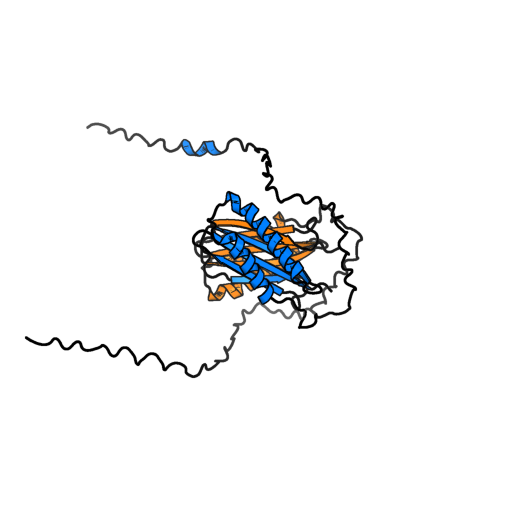 52.66 58 LYS B C 1
ATOM 1816 O O . LYS B 1 58 ? 6.691 24.047 0.203 1 52.66 58 LYS B O 1
ATOM 1821 N N . MET B 1 59 ? 5.828 25.391 -1.234 1 57 59 MET B N 1
ATOM 1822 C CA . MET B 1 59 ? 4.746 24.625 -1.842 1 57 59 MET B CA 1
ATOM 1823 C C . MET B 1 59 ? 5.301 23.422 -2.613 1 57 59 MET B C 1
ATOM 1825 O O . MET B 1 59 ? 4.645 22.391 -2.715 1 57 59 MET B O 1
ATOM 1829 N N . ILE B 1 60 ? 6.488 23.562 -3.219 1 58.72 60 ILE B N 1
ATOM 1830 C CA . ILE B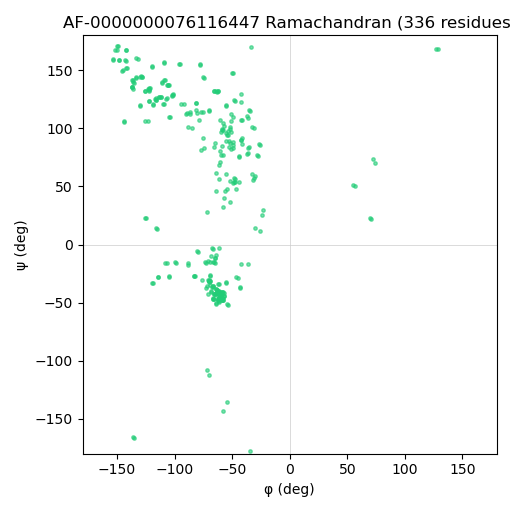 1 60 ? 7.039 22.516 -4.078 1 58.72 60 ILE B CA 1
ATOM 1831 C C . ILE B 1 60 ? 8.477 22.219 -3.66 1 58.72 60 ILE B C 1
ATOM 1833 O O . ILE B 1 60 ? 9.289 23.125 -3.49 1 58.72 60 ILE B O 1
ATOM 1837 N N . PRO B 1 61 ? 8.781 20.984 -3.258 1 62.12 61 PRO B N 1
ATOM 1838 C CA . PRO B 1 61 ? 10.164 20.625 -2.932 1 62.12 61 PRO B CA 1
ATOM 1839 C C . PRO B 1 61 ? 11.156 21.047 -4.023 1 62.12 61 PRO B C 1
ATOM 1841 O O . PRO B 1 61 ? 10.789 21.094 -5.199 1 62.12 61 PRO B O 1
ATOM 1844 N N . ASP B 1 62 ? 12.305 21.359 -3.531 1 68.38 62 ASP B N 1
ATOM 1845 C CA . ASP B 1 62 ? 13.375 21.516 -4.516 1 68.38 62 ASP B CA 1
ATOM 1846 C C . ASP B 1 62 ? 13.625 20.188 -5.25 1 68.38 62 ASP B C 1
ATOM 1848 O O . ASP B 1 62 ? 13.516 19.109 -4.66 1 68.38 62 ASP B O 1
ATOM 1852 N N . GLU B 1 63 ? 13.703 20.25 -6.508 1 66.81 63 GLU B N 1
ATOM 1853 C CA . GLU B 1 63 ? 13.828 19.078 -7.379 1 66.81 63 GLU B CA 1
ATOM 1854 C C . GLU B 1 63 ? 14.828 18.078 -6.812 1 66.81 63 GLU B C 1
ATOM 1856 O O . GLU B 1 63 ? 14.625 16.875 -6.898 1 66.81 63 GLU B O 1
ATOM 1861 N N . ASP B 1 64 ? 15.859 18.609 -6.227 1 69.19 64 ASP B N 1
ATOM 1862 C CA . ASP B 1 64 ? 16.906 17.719 -5.73 1 69.19 64 ASP B CA 1
ATOM 1863 C C . ASP B 1 64 ? 16.531 17.109 -4.383 1 69.19 64 ASP B C 1
ATOM 1865 O O . ASP B 1 64 ? 17.203 16.203 -3.893 1 69.19 64 ASP B O 1
ATOM 1869 N N . LYS B 1 65 ? 15.484 17.516 -3.873 1 75.38 65 LYS B N 1
ATOM 1870 C CA . LYS B 1 65 ? 15.117 17.031 -2.545 1 75.38 65 LYS B CA 1
ATOM 1871 C C . LYS B 1 65 ? 13.812 16.234 -2.594 1 75.38 65 LYS B C 1
ATOM 1873 O O . LYS B 1 65 ? 13.258 15.891 -1.552 1 75.38 65 LYS B O 1
ATOM 1878 N N . ARG B 1 66 ? 13.461 15.906 -3.791 1 86.75 66 ARG B N 1
ATOM 1879 C CA . ARG B 1 66 ? 12.234 15.133 -3.969 1 86.75 66 ARG B CA 1
ATOM 1880 C C . ARG B 1 66 ? 12.461 13.664 -3.635 1 86.75 66 ARG B C 1
ATOM 1882 O O . ARG B 1 66 ? 13.602 13.188 -3.646 1 86.75 66 ARG B O 1
ATOM 1889 N N . PHE B 1 67 ? 11.484 13.086 -3.303 1 93.31 67 PHE B N 1
ATOM 1890 C CA . PHE B 1 67 ? 11.516 11.648 -3.064 1 93.31 67 PHE B CA 1
ATOM 1891 C C . PHE B 1 67 ? 12.047 10.906 -4.289 1 93.31 67 PHE B C 1
ATOM 1893 O O . PHE B 1 67 ? 11.5 11.039 -5.387 1 93.31 67 PHE B O 1
ATOM 1900 N N . SER B 1 68 ? 13.141 10.211 -4.059 1 95.75 68 SER B N 1
ATOM 1901 C CA . SER B 1 68 ? 13.711 9.398 -5.129 1 95.75 68 SER B CA 1
ATOM 1902 C C . SER B 1 68 ? 13.141 7.984 -5.121 1 95.75 68 SER B C 1
ATOM 1904 O O . SER B 1 68 ? 13.5 7.168 -4.27 1 95.75 68 SER B O 1
ATOM 1906 N N . THR B 1 69 ? 12.406 7.676 -6.113 1 96.5 69 THR B N 1
ATOM 1907 C CA . THR B 1 69 ? 11.805 6.352 -6.223 1 96.5 69 THR B CA 1
ATOM 1908 C C . THR B 1 69 ? 12.875 5.285 -6.434 1 96.5 69 THR B C 1
ATOM 1910 O O . THR B 1 69 ? 12.773 4.18 -5.895 1 96.5 69 THR B O 1
ATOM 1913 N N . ALA B 1 70 ? 13.898 5.59 -7.152 1 96.88 70 ALA B N 1
ATOM 1914 C CA . ALA B 1 70 ? 14.977 4.648 -7.441 1 96.88 70 ALA B CA 1
ATOM 1915 C C . ALA B 1 70 ? 15.75 4.293 -6.176 1 96.88 70 ALA B C 1
ATOM 1917 O O . ALA B 1 70 ? 16.047 3.121 -5.926 1 96.88 70 ALA B O 1
ATOM 1918 N N . LYS B 1 71 ? 16.078 5.289 -5.426 1 97.06 71 LYS B N 1
ATOM 1919 C CA . LYS B 1 71 ? 16.797 5.043 -4.18 1 97.06 71 LYS B CA 1
ATOM 1920 C C . LYS B 1 71 ? 15.969 4.207 -3.213 1 97.06 71 LYS B C 1
ATOM 1922 O O . LYS B 1 71 ? 16.469 3.252 -2.619 1 97.06 71 LYS B O 1
ATOM 1927 N N . ALA B 1 72 ? 14.727 4.617 -3.047 1 97.94 72 ALA B N 1
ATOM 1928 C CA . ALA B 1 72 ? 13.844 3.879 -2.15 1 97.94 72 ALA B CA 1
ATOM 1929 C C . ALA B 1 72 ? 13.688 2.428 -2.6 1 97.94 72 ALA B C 1
ATOM 1931 O O . ALA B 1 72 ? 13.758 1.509 -1.779 1 97.94 72 ALA B O 1
ATOM 1932 N N . LYS B 1 73 ? 13.508 2.246 -3.895 1 98.44 73 LYS B N 1
ATOM 1933 C CA . LYS B 1 73 ? 13.367 0.901 -4.445 1 98.44 73 LYS B CA 1
ATOM 1934 C C . LYS B 1 73 ? 14.609 0.058 -4.168 1 98.44 73 LYS B C 1
ATOM 1936 O O . LYS B 1 73 ? 14.5 -1.117 -3.809 1 98.44 73 LYS B O 1
ATOM 1941 N N . LYS B 1 74 ? 15.711 0.633 -4.391 1 98.56 74 LYS B N 1
ATOM 1942 C CA . LYS B 1 74 ? 16.969 -0.06 -4.145 1 98.56 74 LYS B CA 1
ATOM 1943 C C . LYS B 1 74 ? 17.078 -0.521 -2.693 1 98.56 74 LYS B C 1
ATOM 1945 O O . LYS B 1 74 ? 17.547 -1.627 -2.42 1 98.56 74 LYS B O 1
ATOM 1950 N N . GLU B 1 75 ? 16.656 0.309 -1.768 1 98.56 75 GLU B N 1
ATOM 1951 C CA . GLU B 1 75 ? 16.734 -0.043 -0.353 1 98.56 75 GLU B CA 1
ATOM 1952 C C . GLU B 1 75 ? 15.766 -1.179 -0.016 1 98.56 75 GLU B C 1
ATOM 1954 O O . GLU B 1 75 ? 16.094 -2.068 0.769 1 98.56 75 GLU B O 1
ATOM 1959 N N . ILE B 1 76 ? 14.547 -1.146 -0.583 1 98.62 76 ILE B N 1
ATOM 1960 C CA . ILE B 1 76 ? 13.617 -2.252 -0.382 1 98.62 76 ILE B CA 1
ATOM 1961 C C . ILE B 1 76 ? 14.227 -3.547 -0.91 1 98.62 76 ILE B C 1
ATOM 1963 O O . ILE B 1 76 ? 14.18 -4.582 -0.242 1 98.62 76 ILE B O 1
ATOM 1967 N N . HIS B 1 77 ? 14.805 -3.438 -2.084 1 98.25 77 HIS B N 1
ATOM 1968 C CA . HIS B 1 77 ? 15.484 -4.578 -2.689 1 98.25 77 HIS B CA 1
ATOM 1969 C C . HIS B 1 77 ? 16.531 -5.16 -1.746 1 98.25 77 HIS B C 1
ATOM 1971 O O . HIS B 1 77 ? 16.547 -6.371 -1.504 1 98.25 77 HIS B O 1
ATOM 1977 N N . ASN B 1 78 ? 17.375 -4.316 -1.254 1 98.19 78 ASN B N 1
ATOM 1978 C CA . ASN B 1 78 ? 18.438 -4.762 -0.359 1 98.19 78 ASN B CA 1
ATOM 1979 C C . ASN B 1 78 ? 17.875 -5.453 0.879 1 98.19 78 ASN B C 1
ATOM 1981 O O . ASN B 1 78 ? 18.375 -6.508 1.283 1 98.19 78 ASN B O 1
ATOM 1985 N N . ILE B 1 79 ? 16.891 -4.863 1.463 1 98.31 79 ILE B N 1
ATOM 1986 C CA . ILE B 1 79 ? 16.281 -5.414 2.668 1 98.31 79 ILE B CA 1
ATOM 1987 C C . ILE B 1 79 ? 15.68 -6.781 2.359 1 98.31 79 ILE B C 1
ATOM 1989 O O . ILE B 1 79 ? 15.906 -7.746 3.094 1 98.31 79 ILE B O 1
ATOM 1993 N N . PHE B 1 80 ? 14.945 -6.906 1.283 1 97.56 80 PHE B N 1
ATOM 1994 C CA . PHE B 1 80 ? 14.297 -8.164 0.933 1 97.56 80 PHE B CA 1
ATOM 1995 C C . PHE B 1 80 ? 15.328 -9.234 0.607 1 97.56 80 PHE B C 1
ATOM 1997 O O . PHE B 1 80 ? 15.188 -10.383 1.028 1 97.56 80 PHE B O 1
ATOM 2004 N N . GLN B 1 81 ? 16.359 -8.859 -0.135 1 96.12 81 GLN B N 1
ATOM 2005 C CA . GLN B 1 81 ? 17.406 -9.82 -0.482 1 96.12 81 GLN B CA 1
ATOM 2006 C C . GLN B 1 81 ? 18.094 -10.359 0.768 1 96.12 81 GLN B C 1
ATOM 2008 O O . GLN B 1 81 ? 18.375 -11.555 0.86 1 96.12 81 GLN B O 1
ATOM 2013 N N . ASN B 1 82 ? 18.359 -9.508 1.674 1 95.56 82 ASN B N 1
ATOM 2014 C CA . ASN B 1 82 ? 19.078 -9.883 2.887 1 95.56 82 ASN B CA 1
ATOM 2015 C C . ASN B 1 82 ? 18.234 -10.773 3.789 1 95.56 82 ASN B C 1
ATOM 2017 O O . ASN B 1 82 ? 18.75 -11.688 4.434 1 95.56 82 ASN B O 1
ATOM 2021 N N . TYR B 1 83 ? 16.953 -10.602 3.783 1 94.56 83 TYR B N 1
ATOM 2022 C CA . TYR B 1 83 ? 16.125 -11.273 4.781 1 94.56 83 TYR B CA 1
ATOM 2023 C C . TYR B 1 83 ? 15.375 -12.445 4.168 1 94.56 83 TYR B C 1
ATOM 2025 O O . TYR B 1 83 ? 15.039 -13.406 4.863 1 94.56 83 TYR B O 1
ATOM 2033 N N . LEU B 1 84 ? 15.07 -12.398 2.869 1 93.12 84 LEU B N 1
ATOM 2034 C CA . LEU B 1 84 ? 14.188 -13.406 2.281 1 93.12 84 LEU B CA 1
ATOM 2035 C C . LEU B 1 84 ? 14.984 -14.375 1.408 1 93.12 84 LEU B C 1
ATOM 2037 O O . LEU B 1 84 ? 14.453 -15.398 0.968 1 93.12 84 LEU B O 1
ATOM 2041 N N . GLY B 1 85 ? 16.156 -14.156 0.987 1 85.06 85 GLY B N 1
ATOM 2042 C CA . GLY B 1 85 ? 16.953 -14.914 0.032 1 85.06 85 GLY B CA 1
ATOM 2043 C C . GLY B 1 85 ? 16.906 -16.406 0.279 1 85.06 85 GLY B C 1
ATOM 2044 O O . GLY B 1 85 ? 16.984 -17.203 -0.663 1 85.06 85 GLY B O 1
ATOM 2045 N N . ASP B 1 86 ? 16.734 -16.891 1.401 1 81.25 86 ASP B N 1
ATOM 2046 C CA . ASP B 1 86 ? 16.812 -18.328 1.67 1 81.25 86 ASP B CA 1
ATOM 2047 C C . ASP B 1 86 ? 15.539 -18.828 2.344 1 81.25 86 ASP B C 1
ATOM 2049 O O . ASP B 1 86 ? 15.516 -19.922 2.902 1 81.25 86 ASP B O 1
ATOM 2053 N N . MET B 1 87 ? 14.547 -18.125 2.156 1 83.5 87 MET B N 1
ATOM 2054 C CA . MET B 1 87 ? 13.383 -18.484 2.957 1 83.5 87 MET B CA 1
ATOM 2055 C C . MET B 1 87 ? 12.328 -19.188 2.107 1 83.5 87 MET B C 1
ATOM 2057 O O . MET B 1 87 ? 12.141 -18.844 0.939 1 83.5 87 MET B O 1
ATOM 2061 N N . ALA B 1 88 ? 11.773 -20.219 2.682 1 84.5 88 ALA B N 1
ATOM 2062 C CA . ALA B 1 88 ? 10.594 -20.844 2.088 1 84.5 88 ALA B CA 1
ATOM 2063 C C . ALA B 1 88 ? 9.312 -20.312 2.719 1 84.5 88 ALA B C 1
ATOM 2065 O O . ALA B 1 88 ? 9.289 -19.969 3.902 1 84.5 88 ALA B O 1
ATOM 2066 N N . TYR B 1 89 ? 8.414 -20.453 1.936 1 85.19 89 TYR B N 1
ATOM 2067 C CA . TYR B 1 89 ? 7.148 -19.953 2.449 1 85.19 89 TYR B CA 1
ATOM 2068 C C . TYR B 1 89 ? 6.676 -20.766 3.641 1 85.19 89 TYR B C 1
ATOM 2070 O O . TYR B 1 89 ? 6.652 -22 3.578 1 85.19 89 TYR B O 1
ATOM 2078 N N . ASP B 1 90 ? 6.289 -20.031 4.676 1 87.69 90 ASP B N 1
ATOM 2079 C CA . ASP B 1 90 ? 5.66 -20.562 5.883 1 87.69 90 ASP B CA 1
ATOM 2080 C C . ASP B 1 90 ? 4.609 -19.594 6.426 1 87.69 90 ASP B C 1
ATOM 2082 O O . ASP B 1 90 ? 4.945 -18.578 7.031 1 87.69 90 ASP B O 1
ATOM 2086 N N . SER B 1 91 ? 3.404 -19.984 6.227 1 85.88 91 SER B N 1
ATOM 2087 C CA . SER B 1 91 ? 2.295 -19.094 6.57 1 85.88 91 SER B CA 1
ATOM 2088 C C . SER B 1 91 ? 2.361 -18.656 8.031 1 85.88 91 SER B C 1
ATOM 2090 O O . SER B 1 91 ? 1.973 -17.547 8.375 1 85.88 91 SER B O 1
ATOM 2092 N N . ALA B 1 92 ? 2.844 -19.516 8.82 1 87.94 92 ALA B N 1
ATOM 2093 C CA . ALA B 1 92 ? 2.893 -19.219 10.258 1 87.94 92 ALA B CA 1
ATOM 2094 C C . ALA B 1 92 ? 3.912 -18.125 10.562 1 87.94 92 ALA B C 1
ATOM 2096 O O . ALA B 1 92 ? 3.791 -17.422 11.562 1 87.94 92 ALA B O 1
ATOM 2097 N N . ARG B 1 93 ? 4.871 -18.016 9.742 1 90.81 93 ARG B N 1
ATOM 2098 C CA . ARG B 1 93 ? 5.949 -17.062 9.992 1 90.81 93 ARG B CA 1
ATOM 2099 C C . ARG B 1 93 ? 5.75 -15.781 9.195 1 90.81 93 ARG B C 1
ATOM 2101 O O . ARG B 1 93 ? 6.352 -14.75 9.5 1 90.81 93 ARG B O 1
ATOM 2108 N N . CYS B 1 94 ? 4.914 -15.844 8.25 1 91.56 94 CYS B N 1
ATOM 2109 C CA . CYS B 1 94 ? 4.82 -14.75 7.293 1 91.56 94 CYS B CA 1
ATOM 2110 C C . CYS B 1 94 ? 4.227 -13.508 7.941 1 91.56 94 CYS B C 1
ATOM 2112 O O . CYS B 1 94 ? 4.582 -12.383 7.578 1 91.56 94 CYS B O 1
ATOM 2114 N N . SER B 1 95 ? 3.379 -13.672 8.883 1 93.56 95 SER B N 1
ATOM 2115 C CA . SER B 1 95 ? 2.795 -12.516 9.539 1 93.56 95 SER B CA 1
ATOM 2116 C C . SER B 1 95 ? 3.857 -11.703 10.273 1 93.56 95 SER B C 1
ATOM 2118 O O . SER B 1 95 ? 3.938 -10.484 10.109 1 93.56 95 SER B O 1
ATOM 2120 N N . GLU B 1 96 ? 4.602 -12.352 11.039 1 95.62 96 GLU B N 1
ATOM 2121 C CA . GLU B 1 96 ? 5.668 -11.688 11.789 1 95.62 96 GLU B CA 1
ATOM 2122 C C . GLU B 1 96 ? 6.73 -11.125 10.852 1 95.62 96 GLU B C 1
ATOM 2124 O O . GLU B 1 96 ? 7.223 -10.016 11.07 1 95.62 96 GLU B O 1
ATOM 2129 N N . LEU B 1 97 ? 7.074 -11.891 9.891 1 95.06 97 LEU B N 1
ATOM 2130 C CA . LEU B 1 97 ? 8.07 -11.438 8.922 1 95.06 97 LEU B CA 1
ATOM 2131 C C . LEU B 1 97 ? 7.609 -10.172 8.219 1 95.06 97 LEU B C 1
ATOM 2133 O O . LEU B 1 97 ? 8.406 -9.25 8.008 1 95.06 97 LEU B O 1
ATOM 2137 N N . CYS B 1 98 ? 6.371 -10.125 7.844 1 97 98 CYS B N 1
ATOM 2138 C CA . CYS B 1 98 ? 5.82 -8.922 7.219 1 97 98 CYS B CA 1
ATOM 2139 C C . CYS B 1 98 ? 5.984 -7.711 8.133 1 97 98 CYS B C 1
ATOM 2141 O O . CYS B 1 98 ? 6.363 -6.633 7.676 1 97 98 CYS B O 1
ATOM 2143 N N . LEU B 1 99 ? 5.68 -7.941 9.352 1 96.94 99 LEU B N 1
ATOM 2144 C CA . LEU B 1 99 ? 5.809 -6.855 10.312 1 96.94 99 LEU B CA 1
ATOM 2145 C C . LEU B 1 99 ? 7.254 -6.383 10.414 1 96.94 99 LEU B C 1
ATOM 2147 O O . LEU B 1 99 ? 7.531 -5.188 10.305 1 96.94 99 LEU B O 1
ATOM 2151 N N . ASP B 1 100 ? 8.156 -7.258 10.562 1 97.75 100 ASP B N 1
ATOM 2152 C CA . ASP B 1 100 ? 9.578 -6.938 10.688 1 97.75 100 ASP B CA 1
ATOM 2153 C C . ASP B 1 100 ? 10.078 -6.188 9.461 1 97.75 100 ASP B C 1
ATOM 2155 O O . ASP B 1 100 ? 10.766 -5.172 9.586 1 97.75 100 ASP B O 1
ATOM 2159 N N . LEU B 1 101 ? 9.719 -6.75 8.359 1 98.25 101 LEU B N 1
ATOM 2160 C CA . LEU B 1 101 ? 10.164 -6.125 7.117 1 98.25 101 LEU B CA 1
ATOM 2161 C C . LEU B 1 101 ? 9.578 -4.73 6.965 1 98.25 101 LEU B C 1
ATOM 2163 O O . LEU B 1 101 ? 10.242 -3.816 6.477 1 98.25 101 LEU B O 1
ATOM 2167 N N . SER B 1 102 ? 8.359 -4.539 7.336 1 98.19 102 SER B N 1
ATOM 2168 C CA . SER B 1 102 ? 7.734 -3.223 7.234 1 98.19 102 SER B CA 1
ATOM 2169 C C . SER B 1 102 ? 8.43 -2.211 8.141 1 98.19 102 SER B C 1
ATOM 2171 O O . SER B 1 102 ? 8.602 -1.049 7.762 1 98.19 102 SER B O 1
ATOM 2173 N N . VAL B 1 103 ? 8.82 -2.611 9.281 1 98 103 VAL B N 1
ATOM 2174 C CA . VAL B 1 103 ? 9.547 -1.752 10.211 1 98 103 VAL B CA 1
ATOM 2175 C C . VAL B 1 103 ? 10.922 -1.416 9.625 1 98 103 VAL B C 1
ATOM 2177 O O . VAL B 1 103 ? 11.352 -0.259 9.648 1 98 103 VAL B O 1
ATOM 2180 N N . LEU B 1 104 ? 11.602 -2.4 9.141 1 98.5 104 LEU B N 1
ATOM 2181 C CA . LEU B 1 104 ? 12.93 -2.203 8.562 1 98.5 104 LEU B CA 1
ATOM 2182 C C . LEU B 1 104 ? 12.875 -1.219 7.402 1 98.5 104 LEU B C 1
ATOM 2184 O O . LEU B 1 104 ? 13.711 -0.315 7.309 1 98.5 104 LEU B O 1
ATOM 2188 N N . VAL B 1 105 ? 11.922 -1.407 6.512 1 98.5 105 VAL B N 1
ATOM 2189 C CA . VAL B 1 105 ? 11.773 -0.516 5.367 1 98.5 105 VAL B CA 1
ATOM 2190 C C . VAL B 1 105 ? 11.477 0.901 5.848 1 98.5 105 VAL B C 1
ATOM 2192 O O . VAL B 1 105 ? 12.078 1.866 5.367 1 98.5 105 VAL B O 1
ATOM 2195 N N . LYS B 1 106 ? 10.594 1.023 6.793 1 97.62 106 LYS B N 1
ATOM 2196 C CA . LYS B 1 106 ? 10.258 2.328 7.355 1 97.62 106 LYS B CA 1
ATOM 2197 C C . LYS B 1 106 ? 11.492 3.016 7.926 1 97.62 106 LYS B C 1
ATOM 2199 O O . LYS B 1 106 ? 11.734 4.195 7.66 1 97.62 106 LYS B O 1
ATOM 2204 N N . ASN B 1 107 ? 12.219 2.295 8.68 1 97.75 107 ASN B N 1
ATOM 2205 C CA . ASN B 1 107 ? 13.43 2.852 9.281 1 97.75 107 ASN B CA 1
ATOM 2206 C C . ASN B 1 107 ? 14.438 3.277 8.219 1 97.75 107 ASN B C 1
ATOM 2208 O O . ASN B 1 107 ? 15.094 4.312 8.359 1 97.75 107 ASN B O 1
ATOM 2212 N N . LYS B 1 108 ? 14.547 2.48 7.25 1 98.06 108 LYS B N 1
ATOM 2213 C CA . LYS B 1 108 ? 15.461 2.822 6.164 1 98.06 108 LYS B CA 1
ATOM 2214 C C . LYS B 1 108 ? 15.016 4.098 5.453 1 98.06 108 LYS B C 1
ATOM 2216 O O . LYS B 1 108 ? 15.852 4.922 5.07 1 98.06 108 LYS B O 1
ATOM 2221 N N . MET B 1 109 ? 13.727 4.285 5.191 1 97 109 MET B N 1
ATOM 2222 C CA . MET B 1 109 ? 13.211 5.508 4.586 1 97 109 MET B CA 1
ATOM 2223 C C . MET B 1 109 ? 13.547 6.723 5.449 1 97 109 MET B C 1
ATOM 2225 O O . MET B 1 109 ? 13.859 7.793 4.93 1 97 109 MET B O 1
ATOM 2229 N N . LYS B 1 110 ? 13.414 6.523 6.691 1 94.88 110 LYS B N 1
ATOM 2230 C CA . LYS B 1 110 ? 13.773 7.602 7.613 1 94.88 110 LYS B CA 1
ATOM 2231 C C . LYS B 1 110 ? 15.25 7.969 7.48 1 94.88 110 LYS B C 1
ATOM 2233 O O . LYS B 1 110 ? 15.602 9.148 7.523 1 94.88 110 LYS B O 1
ATOM 2238 N N . GLU B 1 111 ? 16.047 7.004 7.332 1 95.81 111 GLU B N 1
ATOM 2239 C CA . GLU B 1 111 ? 17.5 7.203 7.223 1 95.81 111 GLU B CA 1
ATOM 2240 C C . GLU B 1 111 ? 17.859 7.945 5.941 1 95.81 111 GLU B C 1
ATOM 2242 O O . GLU B 1 111 ? 18.844 8.672 5.898 1 95.81 111 GLU B O 1
ATOM 2247 N N . LEU B 1 112 ? 17.156 7.703 4.848 1 92.56 112 LEU B N 1
ATOM 2248 C CA . LEU B 1 112 ? 17.422 8.359 3.57 1 92.56 112 LEU B CA 1
ATOM 2249 C C . LEU B 1 112 ? 17.141 9.859 3.664 1 92.56 112 LEU B C 1
ATOM 2251 O O . LEU B 1 112 ? 17.625 10.633 2.832 1 92.56 112 LEU B O 1
ATOM 2255 N N . ALA B 1 113 ? 16.469 10.352 4.645 1 86.31 113 ALA B N 1
ATOM 2256 C CA . ALA B 1 113 ? 16.281 11.742 5.051 1 86.31 113 ALA B CA 1
ATOM 2257 C C . ALA B 1 113 ? 15.734 12.578 3.898 1 86.31 113 ALA B C 1
ATOM 2259 O O . ALA B 1 113 ? 16.281 13.648 3.584 1 86.31 113 ALA B O 1
ATOM 2260 N N . PHE B 1 114 ? 14.68 12.164 3.248 1 89.31 114 PHE B N 1
ATOM 2261 C CA . PHE B 1 114 ? 13.984 13.016 2.291 1 89.31 114 PHE B CA 1
ATOM 2262 C C . PHE B 1 114 ? 13.258 14.148 3.004 1 89.31 114 PHE B C 1
ATOM 2264 O O . PHE B 1 114 ? 12.336 13.906 3.789 1 89.31 114 PHE B O 1
ATOM 2271 N N . PRO B 1 115 ? 13.727 15.328 2.689 1 88.25 115 PRO B N 1
ATOM 2272 C CA . PRO B 1 115 ? 13.18 16.438 3.471 1 88.25 115 PRO B CA 1
ATOM 2273 C C . PRO B 1 115 ? 11.68 16.625 3.26 1 88.25 115 PRO B C 1
ATOM 2275 O O . PRO B 1 115 ? 11.203 16.562 2.125 1 88.25 115 PRO B O 1
ATOM 2278 N N . ARG B 1 116 ? 10.891 16.766 4.309 1 88.81 116 ARG B N 1
ATOM 2279 C CA . ARG B 1 116 ? 9.477 17.125 4.352 1 88.81 116 ARG B CA 1
ATOM 2280 C C . ARG B 1 116 ? 8.609 16 3.801 1 88.81 116 ARG B C 1
ATOM 2282 O O . ARG B 1 116 ? 7.578 16.25 3.176 1 88.81 116 ARG B O 1
ATOM 2289 N N . TYR B 1 117 ? 9.156 14.875 3.838 1 92.81 117 TYR B N 1
ATOM 2290 C CA . TYR B 1 117 ? 8.344 13.727 3.443 1 92.81 117 TYR B CA 1
ATOM 2291 C C . TYR B 1 117 ? 8.047 12.836 4.641 1 92.81 117 TYR B C 1
ATOM 2293 O O . TYR B 1 117 ? 8.906 12.617 5.496 1 92.81 117 TYR B O 1
ATOM 2301 N N . LYS B 1 118 ? 6.852 12.375 4.68 1 92.75 118 LYS B N 1
ATOM 2302 C CA . LYS B 1 118 ? 6.441 11.273 5.551 1 92.75 118 LYS B CA 1
ATOM 2303 C C . LYS B 1 118 ? 6.156 10.008 4.742 1 92.75 118 LYS B C 1
ATOM 2305 O O . LYS B 1 118 ? 5.77 10.086 3.576 1 92.75 118 LYS B O 1
ATOM 2310 N N . PHE B 1 119 ? 6.266 8.891 5.473 1 95.88 119 PHE B N 1
ATOM 2311 C CA . PHE B 1 119 ? 6.242 7.648 4.707 1 95.88 119 PHE B CA 1
ATOM 2312 C C . PHE B 1 119 ? 5.211 6.68 5.273 1 95.88 119 PHE B C 1
ATOM 2314 O O . PHE B 1 119 ? 5.004 6.625 6.488 1 95.88 119 PHE B O 1
ATOM 2321 N N . ILE B 1 120 ? 4.582 5.957 4.387 1 96.94 120 ILE B N 1
ATOM 2322 C CA . ILE B 1 120 ? 3.846 4.734 4.691 1 96.94 120 ILE B CA 1
ATOM 2323 C C . ILE B 1 120 ? 4.504 3.547 3.992 1 96.94 120 ILE B C 1
ATOM 2325 O O . ILE B 1 120 ? 4.746 3.59 2.783 1 96.94 120 ILE B O 1
ATOM 2329 N N . CYS B 1 121 ? 4.82 2.539 4.781 1 98 121 CYS B N 1
ATOM 2330 C CA . CYS B 1 121 ? 5.469 1.34 4.262 1 98 121 CYS B CA 1
ATOM 2331 C C . CYS B 1 121 ? 4.574 0.117 4.438 1 98 121 CYS B C 1
ATOM 2333 O O . CYS B 1 121 ? 4.121 -0.17 5.547 1 98 121 CYS B O 1
ATOM 2335 N N . ASN B 1 122 ? 4.316 -0.534 3.361 1 98.12 122 ASN B N 1
ATOM 2336 C CA . ASN B 1 122 ? 3.49 -1.735 3.354 1 98.12 122 ASN B CA 1
ATOM 2337 C C . ASN B 1 122 ? 4.242 -2.93 2.775 1 98.12 122 ASN B C 1
ATOM 2339 O O . ASN B 1 122 ? 4.941 -2.803 1.77 1 98.12 122 ASN B O 1
ATOM 2343 N N . VAL B 1 123 ? 4.133 -4.051 3.447 1 98.19 123 VAL B N 1
ATOM 2344 C CA . VAL B 1 123 ? 4.719 -5.289 2.945 1 98.19 123 VAL B CA 1
ATOM 2345 C C . VAL B 1 123 ? 3.635 -6.355 2.797 1 98.19 123 VAL B C 1
ATOM 2347 O O . VAL B 1 123 ? 2.816 -6.547 3.699 1 98.19 123 VAL B O 1
ATOM 2350 N N . ILE B 1 124 ? 3.648 -6.988 1.668 1 96.38 124 ILE B N 1
ATOM 2351 C CA . ILE B 1 124 ? 2.73 -8.078 1.356 1 96.38 124 ILE B CA 1
ATOM 2352 C C . ILE B 1 124 ? 3.525 -9.336 1.008 1 96.38 124 ILE B C 1
ATOM 2354 O O . ILE B 1 124 ? 4.508 -9.273 0.263 1 96.38 124 ILE B O 1
ATOM 2358 N N . MET B 1 125 ? 3.084 -10.414 1.593 1 94 125 MET B N 1
ATOM 2359 C CA . MET B 1 125 ? 3.699 -11.703 1.266 1 94 125 MET B CA 1
ATOM 2360 C C . MET B 1 125 ? 2.641 -12.734 0.905 1 94 125 MET B C 1
ATOM 2362 O O . MET B 1 125 ? 1.541 -12.727 1.462 1 94 125 MET B O 1
ATOM 2366 N N . GLY B 1 126 ? 2.922 -13.578 0.013 1 90.69 126 GLY B N 1
ATOM 2367 C CA . GLY B 1 126 ? 2.023 -14.648 -0.369 1 90.69 126 GLY B CA 1
ATOM 2368 C C . GLY B 1 126 ? 2.748 -15.875 -0.888 1 90.69 126 GLY B C 1
ATOM 2369 O O . GLY B 1 126 ? 3.963 -15.844 -1.095 1 90.69 126 GLY B O 1
ATOM 2370 N N . GLN B 1 127 ? 1.769 -16.844 -0.918 1 82.75 127 GLN B N 1
ATOM 2371 C CA . GLN B 1 127 ? 2.225 -18.141 -1.407 1 82.75 127 GLN B CA 1
ATOM 2372 C C . GLN B 1 127 ? 2.141 -18.219 -2.928 1 82.75 127 GLN B C 1
ATOM 2374 O O . GLN B 1 127 ? 1.216 -17.672 -3.531 1 82.75 127 GLN B O 1
ATOM 2379 N N . CYS B 1 128 ? 3.035 -18.281 -3.729 1 75.25 128 CYS B N 1
ATOM 2380 C CA . CYS B 1 128 ? 3.09 -18.562 -5.16 1 75.25 128 CYS B CA 1
ATOM 2381 C C . CYS B 1 128 ? 3.869 -17.484 -5.898 1 75.25 128 CYS B C 1
ATOM 2383 O O . CYS B 1 128 ? 4.07 -16.391 -5.371 1 75.25 128 CYS B O 1
ATOM 2385 N N . ASN B 1 129 ? 4.07 -17.969 -7.078 1 71.12 129 ASN B N 1
ATOM 2386 C CA . ASN B 1 129 ? 4.871 -17.094 -7.93 1 71.12 129 ASN B CA 1
ATOM 2387 C C . ASN B 1 129 ? 4.023 -15.984 -8.539 1 71.12 129 ASN B C 1
ATOM 2389 O O . ASN B 1 129 ? 2.918 -16.234 -9.023 1 71.12 129 ASN B O 1
ATOM 2393 N N . GLU B 1 130 ? 4.398 -14.805 -8.055 1 69.25 130 GLU B N 1
ATOM 2394 C CA . GLU B 1 130 ? 3.777 -13.641 -8.68 1 69.25 130 GLU B CA 1
ATOM 2395 C C . GLU B 1 130 ? 4.383 -13.359 -10.055 1 69.25 130 GLU B C 1
ATOM 2397 O O . GLU B 1 130 ? 5.602 -13.234 -10.188 1 69.25 130 GLU B O 1
ATOM 2402 N N . GLN B 1 131 ? 3.453 -13.562 -11.07 1 77.25 131 GLN B N 1
ATOM 2403 C CA . GLN B 1 131 ? 3.914 -13.195 -12.406 1 77.25 131 GLN B CA 1
ATOM 2404 C C . GLN B 1 131 ? 3.156 -11.977 -12.93 1 77.25 131 GLN B C 1
ATOM 2406 O O . GLN B 1 131 ? 1.93 -11.914 -12.82 1 77.25 131 GLN B O 1
ATOM 2411 N N . GLY B 1 132 ? 3.812 -10.875 -13.398 1 83.19 132 GLY B N 1
ATOM 2412 C CA . GLY B 1 132 ? 3.174 -9.727 -14.031 1 83.19 132 GLY B CA 1
ATOM 2413 C C . GLY B 1 132 ? 2.4 -8.859 -13.055 1 83.19 132 GLY B C 1
ATOM 2414 O O . GLY B 1 132 ? 1.169 -8.836 -13.086 1 83.19 132 GLY B O 1
ATOM 2415 N N . LEU B 1 133 ? 2.941 -8.133 -12.258 1 89.88 133 LEU B N 1
ATOM 2416 C CA . LEU B 1 133 ? 2.301 -7.273 -11.266 1 89.88 133 LEU B CA 1
ATOM 2417 C C . LEU B 1 133 ? 2.135 -5.855 -11.805 1 89.88 133 LEU B C 1
ATOM 2419 O O . LEU B 1 133 ? 3.066 -5.293 -12.383 1 89.88 133 LEU B O 1
ATOM 2423 N N . GLU B 1 134 ? 0.879 -5.445 -11.828 1 93.94 134 GLU B N 1
ATOM 2424 C CA . GLU B 1 134 ? 0.572 -4.043 -12.078 1 93.94 134 GLU B CA 1
ATOM 2425 C C . GLU B 1 134 ? 0.058 -3.354 -10.82 1 93.94 134 GLU B C 1
ATOM 2427 O O . GLU B 1 134 ? -0.695 -3.947 -10.047 1 93.94 134 GLU B O 1
ATOM 2432 N N . THR B 1 135 ? 0.459 -2.129 -10.641 1 95.69 135 THR B N 1
ATOM 2433 C CA . THR B 1 135 ? -0.013 -1.435 -9.445 1 95.69 135 THR B CA 1
ATOM 2434 C C . THR B 1 135 ? -0.237 0.047 -9.734 1 95.69 135 THR B C 1
ATOM 2436 O O . THR B 1 135 ? 0.403 0.615 -10.625 1 95.69 135 THR B O 1
ATOM 2439 N N . ALA B 1 136 ? -1.17 0.615 -9.031 1 96.88 136 ALA B N 1
ATOM 2440 C CA . ALA B 1 136 ? -1.442 2.051 -9.047 1 96.88 136 ALA B CA 1
ATOM 2441 C C . ALA B 1 136 ? -1.806 2.549 -7.648 1 96.88 136 ALA B C 1
ATOM 2443 O O . ALA B 1 136 ? -2.336 1.792 -6.832 1 96.88 136 ALA B O 1
ATOM 2444 N N . SER B 1 137 ? -1.524 3.762 -7.402 1 96.62 137 SER B N 1
ATOM 2445 C CA . SER B 1 137 ? -1.796 4.387 -6.113 1 96.62 137 SER B CA 1
ATOM 2446 C C . SER B 1 137 ? -2.4 5.773 -6.285 1 96.62 137 SER B C 1
ATOM 2448 O O . SER B 1 137 ? -2.016 6.52 -7.191 1 96.62 137 SER B O 1
ATOM 2450 N N . ARG B 1 138 ? -3.314 6.062 -5.453 1 95.12 138 ARG B N 1
ATOM 2451 C CA . ARG B 1 138 ? -3.904 7.395 -5.383 1 95.12 138 ARG B CA 1
ATOM 2452 C C . ARG B 1 138 ? -3.994 7.879 -3.941 1 95.12 138 ARG B C 1
ATOM 2454 O O . ARG B 1 138 ? -4.215 7.086 -3.025 1 95.12 138 ARG B O 1
ATOM 2461 N N . SER B 1 139 ? -3.77 9.203 -3.775 1 93.44 139 SER B N 1
ATOM 2462 C CA . SER B 1 139 ? -3.85 9.797 -2.445 1 93.44 139 SER B CA 1
ATOM 2463 C C . SER B 1 139 ? -4.691 11.07 -2.453 1 93.44 139 SER B C 1
ATOM 2465 O O . SER B 1 139 ? -4.863 11.695 -3.5 1 93.44 139 SER B O 1
ATOM 2467 N N . ILE B 1 140 ? -5.16 11.453 -1.344 1 87.88 140 ILE B N 1
ATOM 2468 C CA . ILE B 1 140 ? -5.98 12.648 -1.216 1 87.88 140 ILE B CA 1
ATOM 2469 C C . ILE B 1 140 ? -5.086 13.867 -0.98 1 87.88 140 ILE B C 1
ATOM 2471 O O . ILE B 1 140 ? -5.52 15.008 -1.159 1 87.88 140 ILE B O 1
ATOM 2475 N N . TRP B 1 141 ? -3.846 13.695 -0.62 1 87.88 141 TRP B N 1
ATOM 2476 C CA . TRP B 1 141 ? -2.977 14.836 -0.326 1 87.88 141 TRP B CA 1
ATOM 2477 C C . TRP B 1 141 ? -2.598 15.578 -1.604 1 87.88 141 TRP B C 1
ATOM 2479 O O . TRP B 1 141 ? -3.469 15.969 -2.383 1 87.88 141 TRP B O 1
ATOM 2489 N N . ASP B 1 142 ? -1.525 15.539 -2.061 1 85.56 142 ASP B N 1
ATOM 2490 C CA . ASP B 1 142 ? -1.138 16.25 -3.277 1 85.56 142 ASP B CA 1
ATOM 2491 C C . ASP B 1 142 ? -0.529 15.281 -4.297 1 85.56 142 ASP B C 1
ATOM 2493 O O . ASP B 1 142 ? 0.614 14.852 -4.145 1 85.56 142 ASP B O 1
ATOM 2497 N N . PRO B 1 143 ? -1.346 15.031 -5.289 1 83.56 143 PRO B N 1
ATOM 2498 C CA . PRO B 1 143 ? -0.851 14.086 -6.293 1 83.56 143 PRO B CA 1
ATOM 2499 C C . PRO B 1 143 ? 0.367 14.609 -7.051 1 83.56 143 PRO B C 1
ATOM 2501 O O . PRO B 1 143 ? 1.048 13.844 -7.738 1 83.56 143 PRO B O 1
ATOM 2504 N N . LYS B 1 144 ? 0.72 15.883 -6.926 1 84.81 144 LYS B N 1
ATOM 2505 C CA . LYS B 1 144 ? 1.853 16.453 -7.641 1 84.81 144 LYS B CA 1
ATOM 2506 C C . LYS B 1 144 ? 3.166 16.172 -6.918 1 84.81 144 LYS B C 1
ATOM 2508 O O . LYS B 1 144 ? 4.23 16.141 -7.539 1 84.81 144 LYS B O 1
ATOM 2513 N N . THR B 1 145 ? 3.1 16.016 -5.656 1 88.06 145 THR B N 1
ATOM 2514 C CA . THR B 1 145 ? 4.324 15.883 -4.879 1 88.06 145 THR B CA 1
ATOM 2515 C C . THR B 1 145 ? 4.426 14.492 -4.262 1 88.06 145 THR B C 1
ATOM 2517 O O . THR B 1 145 ? 5.523 13.977 -4.051 1 88.06 145 THR B O 1
ATOM 2520 N N . ASP B 1 146 ? 3.324 13.93 -4.039 1 91.88 146 ASP B N 1
ATOM 2521 C CA . ASP B 1 146 ? 3.326 12.594 -3.451 1 91.88 146 ASP B CA 1
ATOM 2522 C C . ASP B 1 146 ? 3.729 11.539 -4.48 1 91.88 146 ASP B C 1
ATOM 2524 O O . ASP B 1 146 ? 3.43 11.68 -5.668 1 91.88 146 ASP B O 1
ATOM 2528 N N . ASN B 1 147 ? 4.387 10.633 -4.09 1 94.81 147 ASN B N 1
ATOM 2529 C CA . ASN B 1 147 ? 4.809 9.555 -4.977 1 94.81 147 ASN B CA 1
ATOM 2530 C C . ASN B 1 147 ? 4.949 8.227 -4.227 1 94.81 147 ASN B C 1
ATOM 2532 O O . ASN B 1 147 ? 4.785 8.188 -3.006 1 94.81 147 ASN B O 1
ATOM 2536 N N . PHE B 1 148 ? 5.145 7.16 -5.012 1 96.69 148 PHE B N 1
ATOM 2537 C CA . PHE B 1 148 ? 5.34 5.859 -4.387 1 96.69 148 PHE B CA 1
ATOM 2538 C C . PHE B 1 148 ? 6.262 4.988 -5.23 1 96.69 148 PHE B C 1
ATOM 2540 O O . PHE B 1 148 ? 6.488 5.27 -6.41 1 96.69 148 PHE B O 1
ATOM 2547 N N . THR B 1 149 ? 6.816 4.043 -4.609 1 97.56 149 THR B N 1
ATOM 2548 C CA . THR B 1 149 ? 7.59 3.018 -5.305 1 97.56 149 THR B CA 1
ATOM 2549 C C . THR B 1 149 ? 7.367 1.648 -4.668 1 97.56 149 THR B C 1
ATOM 2551 O O . THR B 1 149 ? 6.734 1.544 -3.613 1 97.56 149 THR B O 1
ATOM 2554 N N . TYR B 1 150 ? 7.84 0.616 -5.418 1 97.44 150 TYR B N 1
ATOM 2555 C CA . TYR B 1 150 ? 7.656 -0.738 -4.906 1 97.44 150 TYR B CA 1
ATOM 2556 C C . TYR B 1 150 ? 8.727 -1.677 -5.453 1 97.44 150 TYR B C 1
ATOM 2558 O O . TYR B 1 150 ? 9.383 -1.364 -6.445 1 97.44 150 TYR B O 1
ATOM 2566 N N . TYR B 1 151 ? 8.891 -2.709 -4.766 1 97.06 151 TYR B N 1
ATOM 2567 C CA . TYR B 1 151 ? 9.766 -3.797 -5.191 1 97.06 151 TYR B CA 1
ATOM 2568 C C . TYR B 1 151 ? 9.109 -5.152 -4.949 1 97.06 151 TYR B C 1
ATOM 2570 O O . TYR B 1 151 ? 8.469 -5.359 -3.914 1 97.06 151 TYR B O 1
ATOM 2578 N N . VAL B 1 152 ? 9.227 -5.965 -5.992 1 95.25 152 VAL B N 1
ATOM 2579 C CA . VAL B 1 152 ? 8.688 -7.32 -5.902 1 95.25 152 VAL B CA 1
ATOM 2580 C C . VAL B 1 152 ? 9.828 -8.32 -5.773 1 95.25 152 VAL B C 1
ATOM 2582 O O . VAL B 1 152 ? 10.766 -8.32 -6.578 1 95.25 152 VAL B O 1
ATOM 2585 N N . TYR B 1 153 ? 9.719 -9.102 -4.746 1 94.62 153 TYR B N 1
ATOM 2586 C CA . TYR B 1 153 ? 10.633 -10.227 -4.559 1 94.62 153 TYR B CA 1
ATOM 2587 C C . TYR B 1 153 ? 9.938 -11.547 -4.848 1 94.62 153 TYR B C 1
ATOM 2589 O O . TYR B 1 153 ? 8.781 -11.742 -4.469 1 94.62 153 TYR B O 1
ATOM 2597 N N . ASN B 1 154 ? 10.758 -12.367 -5.566 1 90.12 154 ASN B N 1
ATOM 2598 C CA . ASN B 1 154 ? 10.234 -13.695 -5.867 1 90.12 154 ASN B CA 1
ATOM 2599 C C . ASN B 1 154 ? 11.289 -14.773 -5.648 1 90.12 154 ASN B C 1
ATOM 2601 O O . ASN B 1 154 ? 12.461 -14.578 -5.98 1 90.12 154 ASN B O 1
ATOM 2605 N N . ASN B 1 155 ? 10.781 -15.836 -5.086 1 87.25 155 ASN B N 1
ATOM 2606 C CA . ASN B 1 155 ? 11.539 -17.078 -5.16 1 87.25 155 ASN B CA 1
ATOM 2607 C C . ASN B 1 155 ? 10.633 -18.266 -5.508 1 87.25 155 ASN B C 1
ATOM 2609 O O . ASN B 1 155 ? 9.516 -18.078 -5.988 1 87.25 155 ASN B O 1
ATOM 2613 N N . SER B 1 156 ? 10.984 -19.469 -5.383 1 84.44 156 SER B N 1
ATOM 2614 C CA . SER B 1 156 ? 10.211 -20.625 -5.824 1 84.44 156 SER B CA 1
ATOM 2615 C C . SER B 1 156 ? 9.016 -20.875 -4.918 1 84.44 156 SER B C 1
ATOM 2617 O O . SER B 1 156 ? 8.07 -21.562 -5.301 1 84.44 156 SER B O 1
ATOM 2619 N N . SER B 1 157 ? 9.016 -20.281 -3.773 1 85.75 157 SER B N 1
ATOM 2620 C CA . SER B 1 157 ? 8.008 -20.641 -2.783 1 85.75 157 SER B CA 1
ATOM 2621 C C . SER B 1 157 ? 7.137 -19.453 -2.416 1 85.75 157 SER B C 1
ATOM 2623 O O . SER B 1 157 ? 5.973 -19.609 -2.047 1 85.75 157 SER B O 1
ATOM 2625 N N . LEU B 1 158 ? 7.742 -18.281 -2.434 1 89.06 158 LEU B N 1
ATOM 2626 C CA . LEU B 1 158 ? 6.961 -17.141 -1.961 1 89.06 158 LEU B CA 1
ATOM 2627 C C . LEU B 1 158 ? 7.27 -15.898 -2.781 1 89.06 158 LEU B C 1
ATOM 2629 O O . LEU B 1 158 ? 8.281 -15.844 -3.479 1 89.06 158 LEU B O 1
ATOM 2633 N N . TYR B 1 159 ? 6.375 -14.969 -2.766 1 92.12 159 TYR B N 1
ATOM 2634 C CA . TYR B 1 159 ? 6.641 -13.617 -3.238 1 92.12 159 TYR B CA 1
ATOM 2635 C C . TYR B 1 159 ? 6.434 -12.602 -2.121 1 92.12 159 TYR B C 1
ATOM 2637 O O . TYR B 1 159 ? 5.727 -12.875 -1.148 1 92.12 159 TYR B O 1
ATOM 2645 N N . ALA B 1 160 ? 7.117 -11.516 -2.225 1 94.44 160 ALA B N 1
ATOM 2646 C CA . ALA B 1 160 ? 6.969 -10.383 -1.314 1 94.44 160 ALA B CA 1
ATOM 2647 C C . ALA B 1 160 ? 6.953 -9.062 -2.08 1 94.44 160 ALA B C 1
ATOM 2649 O O . ALA B 1 160 ? 7.719 -8.883 -3.031 1 94.44 160 ALA B O 1
ATOM 2650 N N . ILE B 1 161 ? 6.047 -8.234 -1.696 1 96.5 161 ILE B N 1
ATOM 2651 C CA . ILE B 1 161 ? 5.961 -6.902 -2.283 1 96.5 161 ILE B CA 1
ATOM 2652 C C . ILE B 1 161 ? 6.172 -5.848 -1.198 1 96.5 161 ILE B C 1
ATOM 2654 O O . ILE B 1 161 ? 5.496 -5.863 -0.168 1 96.5 161 ILE B O 1
ATOM 2658 N N . GLY B 1 162 ? 7.152 -5.051 -1.366 1 98.19 162 GLY B N 1
ATOM 2659 C CA . GLY B 1 162 ? 7.316 -3.859 -0.548 1 98.19 162 GLY B CA 1
ATOM 2660 C C . GLY B 1 162 ? 6.883 -2.588 -1.25 1 98.19 162 GLY B C 1
ATOM 2661 O O . GLY B 1 162 ? 7.266 -2.342 -2.395 1 98.19 162 GLY B O 1
ATOM 2662 N N . ILE B 1 163 ? 6.043 -1.822 -0.583 1 98.5 163 ILE B N 1
ATOM 2663 C CA . ILE B 1 163 ? 5.531 -0.58 -1.15 1 98.5 163 ILE B CA 1
ATOM 2664 C C . ILE B 1 163 ? 5.809 0.578 -0.195 1 98.5 163 ILE B C 1
ATOM 2666 O O . ILE B 1 163 ? 5.551 0.477 1.006 1 98.5 163 ILE B O 1
ATOM 2670 N N . VAL B 1 164 ? 6.328 1.647 -0.724 1 98.38 164 VAL B N 1
ATOM 2671 C CA . VAL B 1 164 ? 6.562 2.857 0.058 1 98.38 164 VAL B CA 1
ATOM 2672 C C . VAL B 1 164 ? 5.816 4.031 -0.567 1 98.38 164 VAL B C 1
ATOM 2674 O O . VAL B 1 164 ? 5.98 4.32 -1.755 1 98.38 164 VAL B O 1
ATOM 2677 N N . HIS B 1 165 ? 5.008 4.625 0.197 1 97.38 165 HIS B N 1
ATOM 2678 C CA . HIS B 1 165 ? 4.375 5.887 -0.177 1 97.38 165 HIS B CA 1
ATOM 2679 C C . HIS B 1 165 ? 5.047 7.066 0.519 1 97.38 165 HIS B C 1
ATOM 2681 O O . HIS B 1 165 ? 5.25 7.043 1.734 1 97.38 165 HIS B O 1
ATOM 2687 N N . ALA B 1 166 ? 5.406 8.008 -0.241 1 96.56 166 ALA B N 1
ATOM 2688 C CA . ALA B 1 166 ? 5.973 9.25 0.28 1 96.56 166 ALA B CA 1
ATOM 2689 C C . ALA B 1 166 ? 5 10.406 0.111 1 96.56 166 ALA B C 1
ATOM 2691 O O . ALA B 1 166 ? 4.582 10.719 -1.007 1 96.56 166 ALA B O 1
ATOM 2692 N N . VAL B 1 167 ? 4.672 10.984 1.193 1 92.94 167 VAL B N 1
ATOM 2693 C CA . VAL B 1 167 ? 3.723 12.086 1.189 1 92.94 167 VAL B CA 1
ATOM 2694 C C . VAL B 1 167 ? 4.43 13.375 1.607 1 92.94 167 VAL B C 1
ATOM 2696 O O . VAL B 1 167 ? 5.023 13.445 2.686 1 92.94 167 VAL B O 1
ATOM 2699 N N . TYR B 1 168 ? 4.27 14.406 0.72 1 88.88 168 TYR B N 1
ATOM 2700 C CA . TYR B 1 168 ? 4.934 15.672 0.999 1 88.88 168 TYR B CA 1
ATOM 2701 C C . TYR B 1 168 ? 4.129 16.5 1.988 1 88.88 168 TYR B C 1
ATOM 2703 O O . TYR B 1 168 ? 2.928 16.719 1.799 1 88.88 168 TYR B O 1
ATOM 2711 N N . PHE B 1 169 ? 4.727 16.844 3.105 1 78.25 169 PHE B N 1
ATOM 2712 C CA . PHE B 1 169 ? 4.039 17.609 4.129 1 78.25 169 PHE B CA 1
ATOM 2713 C C . PHE B 1 169 ? 4.516 19.062 4.121 1 78.25 169 PHE B C 1
ATOM 2715 O O . PHE B 1 169 ? 5.719 19.328 4.141 1 78.25 169 PHE B O 1
ATOM 2722 N N . GLU B 1 170 ? 3.611 19.875 3.682 1 64.56 170 GLU B N 1
ATOM 2723 C CA . GLU B 1 170 ? 3.922 21.297 3.742 1 64.56 170 GLU B CA 1
ATOM 2724 C C . GLU B 1 170 ? 3.777 21.828 5.164 1 64.56 170 GLU B C 1
ATOM 2726 O O . GLU B 1 170 ? 2.947 21.344 5.938 1 64.56 170 GLU B O 1
#

Sequence (340 aa):
MAAVSKRKPSFAKLAISATEKLTTRRMTLTARNLQLPGDTSDTKQEEKPKIKMENTFKMIPDEDKRFSTAKAKKEIHNIFQNYLGDMAYDSARCSELCLDLSVLVKNKMKELAFPRYKFICNVIMGQCNEQGLETASRSIWDPKTDNFTYYVYNNSSLYAIGIVHAVYFEMAAVSKRKPSFAKLAISATEKLTTRRMTLTARNLQLPGDTSDTKQEEKPKIKMENTFKMIPDEDKRFSTAKAKKEIHNIFQNYLGDMAYDSARCSELCLDLSVLVKNKMKELAFPRYKFICNVIMGQCNEQGLETASRSIWDPKTDNFTYYVYNNSSLYAIGIVHAVYFE

Foldseek 3Di:
DDDPPPPDPPVPPPPPDPPDDPPPPPPPPPVDCPCPDDCPPPPPPPPPPPPPPPPPVPPADDPVLADDQVVLQVQLVVLCCVPPVPDADDPVCVVVVQVVSQVSSLVVVVVVCRDQKDKGKGKDKDFADDDDDDDDDDDPADPVRKDKYKDWDDDGTMIMMMMMIIDGHD/DDPPPPPPPPPPDDPPPPPDDPPPPPPPPPVDCPCPDDPPPPPPPPPPPPPPPDPPVPPADDPVLADDQVVLQVQLVVLCCVPPVPDADDPVCVVVVQVVSQVSSLVVVVVVCRDQKDKGKGKDKDFADDDDDDDDDDDPADPVRKDKYKDWDDDGTMIMMMIMIIDGHD

Solvent-accessible surface area (backbone atoms only — not comparable to full-atom values): 20749 Å² total; per-residue (Å²): 137,84,81,78,79,78,79,77,84,75,77,72,68,75,71,67,68,75,70,64,84,80,70,80,70,77,76,77,78,74,75,76,75,77,74,64,78,86,70,73,72,78,64,72,78,66,75,69,75,74,77,72,71,66,75,54,89,55,90,65,71,55,80,89,42,47,83,53,48,66,62,53,27,52,50,47,45,52,52,47,52,75,70,45,71,85,59,67,66,44,80,86,52,40,52,59,47,21,41,53,50,12,49,52,49,43,52,50,55,58,70,68,59,46,69,56,50,46,47,40,20,36,20,37,35,32,43,36,66,78,44,73,76,32,69,25,72,37,58,67,74,51,76,88,66,33,49,66,38,60,37,80,44,75,52,95,40,23,23,36,37,42,36,42,37,39,40,62,56,105,136,85,80,80,78,77,78,76,82,83,76,72,75,79,72,71,69,81,66,70,85,80,70,79,72,78,76,78,75,77,75,77,74,76,74,66,76,86,69,70,72,78,64,70,76,64,75,66,75,74,76,72,72,67,74,54,89,55,90,64,72,56,80,90,43,47,82,52,49,66,60,53,26,51,52,48,45,52,52,46,51,75,71,45,73,84,59,68,65,44,80,85,51,39,52,60,49,21,42,52,51,12,49,52,48,43,52,49,54,59,69,69,58,46,68,57,50,44,47,39,19,35,20,39,35,32,41,37,66,77,44,71,76,33,66,26,71,37,56,67,74,50,75,88,68,32,47,66,37,59,36,80,45,77,50,93,40,23,22,36,37,40,35,40,39,39,41,63,57,106

Organism: Mytilus edulis (NCBI:txid6550)

pLDDT: mean 70.13, std 29.57, range [23.28, 98.62]

Secondary structure (DSSP, 8-state):
----------GGGGGGGGG---------------------------------------SS--GGGS--HHHHHHHHHHHHHHHHTT----HHHHHHHHHHHHHHHHHHHHHHT-TTEEEEEEEEEEES--EEEEEEEEESS-TTT-EEEEEEEE-SSEEEEEEEEEEE--/------------GGGS-TT-----------------S---------------------SS--GGGS--HHHHHHHHHHHHHHHHTT----HHHHHHHHHHHHHHHHHHHHHHT-TTEEEEEEEEEEES--EEEEEEEEESS-TTT-EEEEEEEE-SSEEEEEEEEEEE--

Radius of gyration: 27.36 Å; Cα contacts (8 Å, |Δi|>4): 443; chains: 2; bounding box: 67×95×74 Å